Protein AF-A0A661A1I4-F1 (afdb_monomer)

Foldseek 3Di:
DDDDDDDDDDDDDDDDPPPPPPPVPPPVPPDAFKDWDQPPFPPGFPAFLPADQQFDKGKTFTPDFDDPQQWVDWDKAFQFLDFFDWDCDPVDRGMIIRTRTGHDLVFQKMWTWIAFLRHPAIDIGIYGSHDDDLFWFKAKAFEAAPDDPDAQFRKKKFWFAAPPCCVVDDDSVPADDDLNTGTHWMDTFDDDPVDGHTIDMTTRDDFFGWTWMKIWDQPVSGRDTDLQRTWMWTFADPVRARATGGTFGCDDDPPDDDGDHHHHHRYIYTYGHPPDDRHPSPDYDPPDPPPPPDD

pLDDT: mean 80.72, std 18.33, range [28.66, 97.31]

Mean predicted aligned error: 10.76 Å

Secondary structure (DSSP, 8-state):
------------------------------PPP--EEEEEEESPTTBSS---TT-EEEEEEESSPPPTTS--EEEEESPPSB-PEEE--TT-TTEEEEEEEB--TTSSEEEEEEE-TTSSS-EEEEEESS---TTS-EEEEEEEESSSS---TT-EEEEEPPTT-GGGS---S---EETTEEEEEEEE-EE-TTSSSEEEEEESPPTT-EEEEEEEE-SSSSS---TTTSEEEE-B-TTS-B-EEE-BBS---TTSPPPPBPB----EEEB-TT-S----TT-----PPP-----

Sequence (295 aa):
MSRRITIMLLLGLAGLVASCGIDKADIGVETPPLLLRREGTFPADSTRFTHDAQGLNIVASFNRAIEPGEVSLVQIVPQPAVAGTVFNPNSNVRQILINGVVLDPMHRVYRLLLDGPTMPEPRVLSYFSGDQSVRNPAIRGHVSISRGSTSPSGALVYALVPPGVEERYTLSGTEERFLGLLVLGCTTTLEVSTEPGGWYQVAGLQEWRSYMVAAILDTNGDGLYELDADWWGYYHNELGNAQAVTAGVALGGWLDPPLPELSTDVDIVLRPPGSLEPFDVGRFSDARPGAGSPN

Radius of gyration: 28.44 Å; Cα contacts (8 Å, |Δi|>4): 663; chains: 1; bounding box: 115×89×45 Å

Nearest PDB structures (foldseek):
  3bze-assembly3_E  TM=5.180E-01  e=3.568E-01  Homo sapiens
  5eor-assembly1_H  TM=3.097E-01  e=3.203E-01  Mus musculus
  7s0q-assembly1_A  TM=3.562E-01  e=1.169E+00  Homo sapiens
  3idg-assembly1_B  TM=2.792E-01  e=2.770E+00  Homo sapiens
  1u8h-assembly1_B  TM=2.853E-01  e=4.265E+00  Homo sapiens

Structure (mmCIF, N/CA/C/O backbone):
data_AF-A0A661A1I4-F1
#
_entry.id   AF-A0A661A1I4-F1
#
loop_
_atom_site.group_PDB
_atom_site.id
_atom_site.type_symbol
_atom_site.label_atom_id
_atom_site.label_alt_id
_atom_site.label_comp_id
_atom_site.label_asym_id
_atom_site.label_entity_id
_atom_site.label_seq_id
_atom_site.pdbx_PDB_ins_code
_atom_site.Cartn_x
_atom_site.Cartn_y
_atom_site.Cartn_z
_atom_site.occupancy
_atom_site.B_iso_or_equiv
_atom_site.auth_seq_id
_atom_site.auth_comp_id
_atom_site.auth_asym_id
_atom_site.auth_atom_id
_atom_site.pdbx_PDB_model_num
ATOM 1 N N . MET A 1 1 ? -87.661 -56.907 22.062 1.00 37.28 1 MET A N 1
ATOM 2 C CA . MET A 1 1 ? -87.166 -58.295 21.928 1.00 37.28 1 MET A CA 1
ATOM 3 C C . MET A 1 1 ? -85.752 -58.245 21.373 1.00 37.28 1 MET A C 1
ATOM 5 O O . MET A 1 1 ? -85.600 -57.673 20.309 1.00 37.28 1 MET A O 1
ATOM 9 N N . SER A 1 2 ? -84.791 -5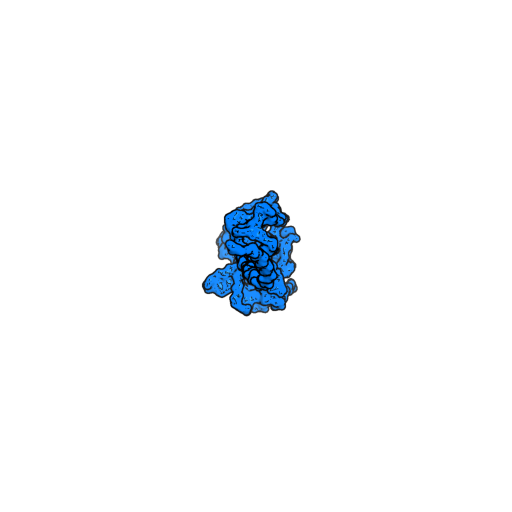8.875 22.069 1.00 34.91 2 SER A N 1
ATOM 10 C CA . SER A 1 2 ? -83.434 -59.237 21.593 1.00 34.91 2 SER A CA 1
ATOM 11 C C . SER A 1 2 ? -82.472 -58.079 21.271 1.00 34.91 2 SER A C 1
ATOM 13 O O . SER A 1 2 ? -82.887 -57.083 20.709 1.00 34.91 2 SER A O 1
ATOM 15 N N . ARG A 1 3 ? -81.159 -58.108 21.494 1.00 36.34 3 ARG A N 1
ATOM 16 C CA . ARG A 1 3 ? -80.219 -58.791 22.399 1.00 36.34 3 ARG A CA 1
ATOM 17 C C . ARG A 1 3 ? -78.934 -57.944 22.307 1.00 36.34 3 ARG A C 1
ATOM 19 O O . ARG A 1 3 ? -78.687 -57.298 21.295 1.00 36.34 3 ARG A O 1
ATOM 26 N N . ARG A 1 4 ? -78.122 -57.972 23.364 1.00 44.12 4 ARG A N 1
ATOM 27 C CA . ARG A 1 4 ? -76.737 -57.468 23.397 1.00 44.12 4 ARG A CA 1
ATOM 28 C C . ARG A 1 4 ? -75.892 -58.103 22.275 1.00 44.12 4 ARG A C 1
ATOM 30 O O . ARG A 1 4 ? -76.190 -59.234 21.906 1.00 44.12 4 ARG A O 1
ATOM 37 N N . ILE A 1 5 ? -74.788 -57.462 21.876 1.00 42.41 5 ILE A N 1
ATOM 38 C CA . ILE A 1 5 ? -73.401 -57.964 22.041 1.00 42.41 5 ILE A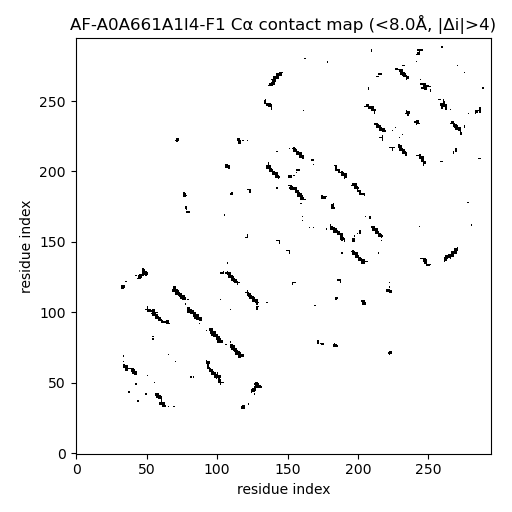 CA 1
ATOM 39 C C . ILE A 1 5 ? -72.419 -57.112 21.214 1.00 42.41 5 ILE A C 1
ATOM 41 O O . ILE A 1 5 ? -72.529 -56.981 20.001 1.00 42.41 5 ILE A O 1
ATOM 45 N N . THR A 1 6 ? -71.440 -56.567 21.931 1.00 42.84 6 THR A N 1
ATOM 46 C CA . THR A 1 6 ? -70.160 -56.018 21.478 1.00 42.84 6 THR A CA 1
ATOM 47 C C . THR A 1 6 ? -69.313 -57.087 20.784 1.00 42.84 6 THR A C 1
ATOM 49 O O . THR A 1 6 ? -69.096 -58.137 21.382 1.00 42.84 6 THR A O 1
ATOM 52 N N . ILE A 1 7 ? -68.735 -56.802 19.612 1.00 45.16 7 ILE A N 1
ATOM 53 C CA . ILE A 1 7 ? -67.485 -57.446 19.172 1.00 45.16 7 ILE A CA 1
ATOM 54 C C . ILE A 1 7 ? -66.531 -56.367 18.655 1.00 45.16 7 ILE A C 1
ATOM 56 O O . ILE A 1 7 ? -66.746 -55.745 17.620 1.00 45.16 7 ILE A O 1
ATOM 60 N N . MET A 1 8 ? -65.479 -56.166 19.446 1.00 38.84 8 MET A N 1
ATOM 61 C CA . MET A 1 8 ? -64.190 -55.604 19.061 1.00 38.84 8 MET A CA 1
ATOM 62 C C . MET A 1 8 ? -63.541 -56.523 18.017 1.00 38.84 8 MET A C 1
ATOM 64 O O . MET A 1 8 ? -63.417 -57.721 18.269 1.00 38.84 8 MET A O 1
ATOM 68 N N . LEU A 1 9 ? -63.030 -55.970 16.918 1.00 39.47 9 LEU A N 1
ATOM 69 C CA . LEU A 1 9 ? -61.888 -56.569 16.229 1.00 39.47 9 LEU A CA 1
ATOM 70 C C . LEU A 1 9 ? -60.937 -55.462 15.763 1.00 39.47 9 LEU A C 1
ATOM 72 O O . LEU A 1 9 ? -61.245 -54.684 14.864 1.00 39.47 9 LEU A O 1
ATOM 76 N N . LEU A 1 10 ? -59.791 -55.400 16.441 1.00 39.91 10 LEU A N 1
ATOM 77 C CA . LEU A 1 10 ? -58.586 -54.697 16.022 1.00 39.91 10 LEU A CA 1
ATOM 78 C C . LEU A 1 10 ? -57.958 -55.426 14.825 1.00 39.91 10 LEU A C 1
ATOM 80 O O . LEU A 1 10 ? -57.598 -56.591 14.948 1.00 39.91 10 LEU A O 1
ATOM 84 N N . LEU A 1 11 ? -57.733 -54.703 13.733 1.00 40.16 11 LEU A N 1
ATOM 85 C CA . LEU A 1 11 ? -56.652 -54.898 12.760 1.00 40.16 11 LEU A CA 1
ATOM 86 C C . LEU A 1 11 ? -56.473 -53.506 12.124 1.00 40.16 11 LEU A C 1
ATOM 88 O O . LEU A 1 11 ? -57.392 -53.000 11.498 1.00 40.16 11 LEU A O 1
ATOM 92 N N . GLY A 1 12 ? -55.417 -52.736 12.374 1.00 43.19 12 GLY A N 1
ATOM 93 C CA . GLY A 1 12 ? -54.022 -53.143 12.319 1.00 43.19 12 GLY A CA 1
ATOM 94 C C . GLY A 1 12 ? -53.490 -52.908 10.906 1.00 43.19 12 GLY A C 1
ATOM 95 O O . GLY A 1 12 ? -53.121 -53.868 10.246 1.00 43.19 12 GLY A O 1
ATOM 96 N N . LEU A 1 13 ? -53.470 -51.653 10.437 1.00 42.47 13 LEU A N 1
ATOM 97 C CA . LEU A 1 13 ? -52.675 -51.259 9.273 1.00 42.47 13 LEU A CA 1
ATOM 98 C C . LEU A 1 13 ? -51.917 -49.965 9.591 1.00 42.47 13 LEU A C 1
ATOM 100 O O . LEU A 1 13 ? -52.456 -48.862 9.548 1.00 42.47 13 LEU A O 1
ATOM 104 N N . ALA A 1 14 ? -50.650 -50.144 9.955 1.00 49.03 14 ALA A N 1
ATOM 105 C CA . ALA A 1 14 ? -49.635 -49.114 9.853 1.00 49.03 14 ALA A CA 1
ATOM 106 C C . ALA A 1 14 ? -49.412 -48.811 8.364 1.00 49.03 14 ALA A C 1
ATOM 108 O O . ALA A 1 14 ? -49.196 -49.726 7.572 1.00 49.03 14 ALA A O 1
ATOM 109 N N . GLY A 1 15 ? -49.478 -47.539 7.983 1.00 43.06 15 GLY A N 1
ATOM 110 C CA . GLY A 1 15 ? -49.299 -47.114 6.600 1.00 43.06 15 GLY A CA 1
ATOM 111 C C . GLY A 1 15 ? -48.907 -45.648 6.528 1.00 43.06 15 GLY A C 1
ATOM 112 O O . GLY A 1 15 ? -49.772 -44.792 6.413 1.00 43.06 15 GLY A O 1
ATOM 113 N N . LEU A 1 16 ? -47.597 -45.409 6.637 1.00 42.56 16 LEU A N 1
ATOM 114 C CA . LEU A 1 16 ? -46.860 -44.243 6.139 1.00 42.56 16 LEU A CA 1
ATOM 115 C C . LEU A 1 16 ? -47.522 -42.875 6.364 1.00 42.56 16 LEU A C 1
ATOM 117 O O . LEU A 1 16 ? -48.128 -42.292 5.467 1.00 42.56 16 LEU A O 1
ATOM 121 N N . VAL A 1 17 ? -47.252 -42.285 7.531 1.00 45.47 17 VAL A N 1
ATOM 122 C CA . VAL A 1 17 ? -47.108 -40.828 7.589 1.00 45.47 17 VAL A CA 1
ATOM 123 C C . VAL A 1 17 ? -45.865 -40.518 6.762 1.00 45.47 17 VAL A C 1
ATOM 125 O O . VAL A 1 17 ? -44.739 -40.651 7.239 1.00 45.47 17 VAL A O 1
ATOM 128 N N . ALA A 1 18 ? -46.068 -40.180 5.490 1.00 45.00 18 ALA A N 1
ATOM 129 C CA . ALA A 1 18 ? -45.084 -39.447 4.721 1.00 45.00 18 ALA A CA 1
ATOM 130 C C . ALA A 1 18 ? -44.891 -38.114 5.449 1.00 45.00 18 ALA A C 1
ATOM 132 O O . ALA A 1 18 ? -45.604 -37.139 5.225 1.00 45.00 18 ALA A O 1
ATOM 133 N N . SER A 1 19 ? -43.956 -38.109 6.397 1.00 36.47 19 SER A N 1
ATOM 134 C CA . SER A 1 19 ? -43.264 -36.898 6.783 1.00 36.47 19 SER A CA 1
ATOM 135 C C . SER A 1 19 ? -42.639 -36.389 5.494 1.00 36.47 19 SER A C 1
ATOM 137 O O . SER A 1 19 ? -41.580 -36.866 5.091 1.00 36.47 19 SER A O 1
ATOM 139 N N . CYS A 1 20 ? -43.315 -35.458 4.819 1.00 47.31 20 CYS A N 1
ATOM 140 C CA . CYS A 1 20 ? -42.628 -34.472 4.006 1.00 47.31 20 CYS A CA 1
ATOM 141 C C . CYS A 1 20 ? -41.681 -33.766 4.972 1.00 47.31 20 CYS A C 1
ATOM 143 O O . CYS A 1 20 ? -42.044 -32.780 5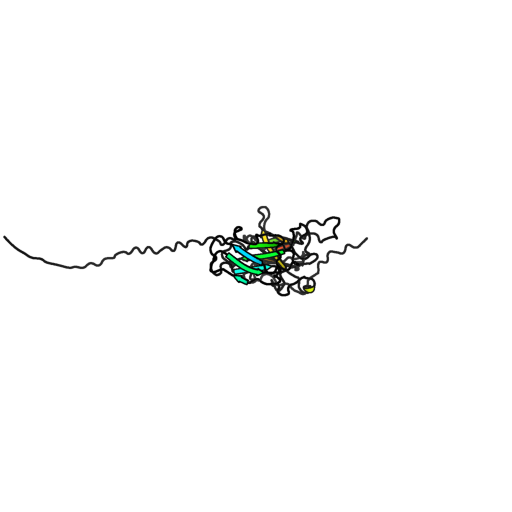.612 1.00 47.31 20 CYS A O 1
ATOM 145 N N . GLY A 1 21 ? -40.492 -34.348 5.139 1.00 41.69 21 GLY A N 1
ATOM 146 C CA . GLY A 1 21 ? -39.332 -33.609 5.562 1.00 41.69 21 GLY A CA 1
ATOM 147 C C . GLY A 1 21 ? -39.231 -32.487 4.555 1.00 41.69 21 GLY A C 1
ATOM 148 O O . GLY A 1 21 ? -38.837 -32.695 3.412 1.00 41.69 21 GLY A O 1
ATOM 149 N N . ILE A 1 22 ? -39.680 -31.305 4.961 1.00 47.06 22 ILE A N 1
ATOM 150 C CA . ILE A 1 22 ? -39.084 -30.087 4.459 1.00 47.06 22 ILE A CA 1
ATOM 151 C C . ILE A 1 22 ? -37.661 -30.205 4.985 1.00 47.06 22 ILE A C 1
ATOM 153 O O . ILE A 1 22 ? -37.360 -29.772 6.099 1.00 47.06 22 ILE A O 1
ATOM 157 N N . ASP A 1 23 ? -36.822 -30.908 4.220 1.00 45.81 23 ASP A N 1
ATOM 158 C CA . ASP A 1 23 ? -35.406 -30.624 4.192 1.00 45.81 23 ASP A CA 1
ATOM 159 C C . ASP A 1 23 ? -35.379 -29.112 4.096 1.00 45.81 23 ASP A C 1
ATOM 161 O O . ASP A 1 23 ? -35.894 -28.521 3.139 1.00 45.81 23 ASP A O 1
ATOM 165 N N . LYS A 1 24 ? -34.945 -28.477 5.186 1.00 47.59 24 LYS A N 1
ATOM 166 C CA . LYS A 1 24 ? -34.577 -27.080 5.141 1.00 47.59 24 LYS A CA 1
ATOM 167 C C . LYS A 1 24 ? -33.520 -27.054 4.056 1.00 47.59 24 LYS A C 1
ATOM 169 O O . LYS A 1 24 ? -32.377 -27.418 4.311 1.00 47.59 24 LYS A O 1
ATOM 174 N N . ALA A 1 25 ? -33.934 -26.720 2.835 1.00 47.81 25 ALA A N 1
ATOM 175 C CA . ALA A 1 25 ? -33.042 -26.123 1.881 1.00 47.81 25 ALA A CA 1
ATOM 176 C C . ALA A 1 25 ? -32.393 -25.024 2.703 1.00 47.81 25 ALA A C 1
ATOM 178 O O . ALA A 1 25 ? -33.085 -24.126 3.198 1.00 47.81 25 ALA A O 1
ATOM 179 N N . ASP A 1 26 ? -31.119 -25.226 3.008 1.00 47.75 26 ASP A N 1
ATOM 180 C CA . ASP A 1 26 ? -30.287 -24.207 3.592 1.00 47.75 26 ASP A CA 1
ATOM 181 C C . ASP A 1 26 ? -30.266 -23.143 2.501 1.00 47.75 26 ASP A C 1
ATOM 183 O O . ASP A 1 26 ? -29.514 -23.217 1.530 1.00 47.75 26 ASP A O 1
ATOM 187 N N . ILE A 1 27 ? -31.254 -22.247 2.546 1.00 48.66 27 ILE A N 1
ATOM 188 C CA . ILE A 1 27 ? -31.246 -21.026 1.768 1.00 48.66 27 ILE A CA 1
ATOM 189 C C . ILE A 1 27 ? -30.143 -20.259 2.466 1.00 48.66 27 ILE A C 1
ATOM 191 O O . ILE A 1 27 ? -30.418 -19.511 3.403 1.00 48.66 27 ILE A O 1
ATOM 195 N N . GLY A 1 28 ? -28.898 -20.582 2.100 1.00 50.97 28 GLY A N 1
ATOM 196 C CA . GLY A 1 28 ? -27.714 -19.893 2.559 1.00 50.97 28 GLY A CA 1
ATOM 197 C C . GLY A 1 28 ? -28.007 -18.433 2.314 1.00 50.97 28 GLY A C 1
ATOM 198 O O . GLY A 1 28 ? -28.123 -17.999 1.167 1.00 50.97 28 GLY A O 1
ATOM 199 N N . VAL A 1 29 ? -28.290 -17.712 3.393 1.00 59.97 29 VAL A N 1
ATOM 200 C CA . VAL A 1 29 ? -28.456 -16.275 3.315 1.00 59.97 29 VAL A CA 1
ATOM 201 C C . VAL A 1 29 ? -27.056 -15.807 2.992 1.00 59.97 29 VAL A C 1
ATOM 203 O O . VAL A 1 29 ? -26.191 -15.843 3.859 1.00 59.97 29 VAL A O 1
ATOM 206 N N . GLU A 1 30 ? -26.823 -15.507 1.718 1.00 76.88 30 GLU A N 1
ATOM 207 C CA . GLU A 1 30 ? -25.547 -15.005 1.234 1.00 76.88 30 GLU A CA 1
ATOM 208 C C . GLU A 1 30 ? -25.181 -13.808 2.113 1.00 76.88 30 GLU A C 1
ATOM 210 O O . GLU A 1 30 ? -25.882 -12.787 2.127 1.00 76.88 30 GLU A O 1
ATOM 215 N N . THR A 1 31 ? -24.153 -13.970 2.946 1.00 83.12 31 THR A N 1
ATOM 216 C CA . THR A 1 31 ? -23.695 -12.892 3.811 1.00 83.12 31 THR A CA 1
ATOM 217 C C . THR A 1 31 ? -23.214 -11.771 2.890 1.00 83.12 31 THR A C 1
ATOM 219 O O . THR A 1 31 ? -22.366 -12.019 2.031 1.00 83.12 31 THR A O 1
ATOM 222 N N . PRO A 1 32 ? -23.747 -10.539 3.005 1.00 89.75 32 PRO A N 1
ATOM 223 C CA . PRO A 1 32 ? -23.363 -9.468 2.093 1.00 89.75 32 PRO A CA 1
ATOM 224 C C . PRO A 1 32 ? -21.860 -9.171 2.222 1.00 89.75 32 PRO A C 1
ATOM 226 O O . PRO A 1 32 ? -21.287 -9.421 3.286 1.00 89.75 32 PRO A O 1
ATOM 229 N N . PRO A 1 33 ? -21.206 -8.596 1.200 1.00 92.62 33 PRO A N 1
ATOM 230 C CA . PRO A 1 33 ? -19.778 -8.295 1.268 1.00 92.62 33 PRO A CA 1
ATOM 231 C C . PRO A 1 33 ? -19.456 -7.376 2.449 1.00 92.62 33 PRO A C 1
ATOM 233 O O . PRO A 1 33 ? -20.266 -6.514 2.835 1.00 92.62 33 PRO A O 1
ATOM 236 N N . LEU A 1 34 ? -18.270 -7.564 3.026 1.00 93.81 34 LEU A N 1
ATOM 237 C CA . LEU A 1 34 ? -17.784 -6.720 4.105 1.00 93.81 34 LEU A CA 1
ATOM 238 C C . LEU A 1 34 ? -17.284 -5.400 3.506 1.00 93.81 34 LEU A C 1
ATOM 240 O O . LEU A 1 34 ? -16.325 -5.357 2.739 1.00 93.81 34 LEU A O 1
ATOM 244 N N . LEU A 1 35 ? -17.968 -4.303 3.831 1.00 95.00 35 LEU A N 1
ATOM 245 C CA . LEU A 1 35 ? -17.674 -2.980 3.284 1.00 95.00 35 LEU A CA 1
ATOM 246 C C . LEU A 1 35 ? -17.275 -2.025 4.400 1.00 95.00 35 LEU A C 1
ATOM 248 O O . LEU A 1 35 ? -18.021 -1.839 5.368 1.00 95.00 35 LEU A O 1
ATOM 252 N N . LEU A 1 36 ? -16.128 -1.371 4.221 1.00 95.19 36 LEU A N 1
ATOM 253 C CA . LEU A 1 36 ? -15.698 -0.284 5.088 1.00 95.19 36 LEU A CA 1
ATOM 254 C C . LEU A 1 36 ? -16.663 0.903 4.954 1.00 95.19 36 LEU A C 1
ATOM 256 O O . LEU A 1 36 ? -16.961 1.382 3.858 1.00 95.19 36 LEU A O 1
ATOM 260 N N . ARG A 1 37 ? -17.142 1.403 6.088 1.00 94.81 37 ARG A N 1
ATOM 261 C CA . ARG A 1 37 ? -17.995 2.584 6.183 1.00 94.81 37 ARG A CA 1
ATOM 262 C C . ARG A 1 37 ? -17.170 3.830 6.420 1.00 94.81 37 ARG A C 1
ATOM 264 O O . ARG A 1 37 ? -16.207 3.827 7.180 1.00 94.81 37 ARG A O 1
ATOM 271 N N . ARG A 1 38 ? -17.636 4.939 5.850 1.00 90.75 38 ARG A N 1
ATOM 272 C CA . ARG A 1 38 ? -17.141 6.270 6.215 1.00 90.75 38 ARG A CA 1
ATOM 273 C C . ARG A 1 38 ? -17.654 6.688 7.589 1.00 90.75 38 ARG A C 1
ATOM 275 O O . ARG A 1 38 ? -16.890 7.217 8.386 1.00 90.75 38 ARG A O 1
ATOM 282 N N . GLU A 1 39 ? -18.927 6.424 7.897 1.00 90.69 39 GLU A N 1
ATOM 283 C CA . GLU A 1 39 ? -19.455 6.727 9.228 1.00 90.69 39 GLU A CA 1
ATOM 284 C C . GLU A 1 39 ? -18.868 5.779 10.280 1.00 90.69 39 GLU A C 1
ATOM 286 O O . GLU A 1 39 ? -18.923 4.558 10.134 1.00 90.69 39 GLU A O 1
ATOM 291 N N . GLY A 1 40 ? -18.339 6.353 11.362 1.00 87.69 40 GLY A N 1
ATOM 292 C CA . GLY A 1 40 ? -17.742 5.608 12.471 1.00 87.69 40 GLY A CA 1
ATOM 293 C C . GLY A 1 40 ? -16.284 5.196 12.251 1.00 87.69 40 GLY A C 1
ATOM 294 O O . GLY A 1 40 ? -15.651 4.747 13.204 1.00 87.69 40 GLY A O 1
ATOM 295 N N . THR A 1 41 ? -15.738 5.353 11.042 1.00 93.75 41 THR A N 1
ATOM 296 C CA . THR A 1 41 ? -14.294 5.224 10.810 1.00 93.75 41 THR A CA 1
ATOM 297 C C . THR A 1 41 ? -13.602 6.503 11.274 1.00 93.75 41 THR A C 1
ATOM 299 O O . THR A 1 41 ? -14.005 7.604 10.891 1.00 93.75 41 THR A O 1
ATOM 302 N N . PHE A 1 42 ? -12.604 6.368 12.145 1.00 94.12 42 PHE A N 1
ATOM 303 C CA . PHE A 1 42 ? -11.934 7.491 12.795 1.00 94.12 42 PHE A CA 1
ATOM 304 C C . PHE A 1 42 ? -10.436 7.211 13.002 1.00 94.12 42 PHE A C 1
ATOM 306 O O . PHE A 1 42 ? -10.119 6.173 13.560 1.00 94.12 42 PHE A O 1
ATOM 313 N N . PRO A 1 43 ? -9.517 8.124 12.655 1.00 94.69 43 PRO A N 1
ATOM 314 C CA . PRO A 1 43 ? -9.763 9.303 11.837 1.00 94.69 43 PRO A CA 1
ATOM 315 C C . PRO A 1 43 ? -10.351 8.927 10.474 1.00 94.69 43 PRO A C 1
ATOM 317 O O . PRO A 1 43 ? -10.202 7.796 10.007 1.00 94.69 43 PRO A O 1
ATOM 320 N N . ALA A 1 44 ? -11.055 9.868 9.848 1.00 94.88 44 ALA A N 1
ATOM 321 C CA . ALA A 1 44 ? -11.564 9.653 8.500 1.00 94.88 44 ALA A CA 1
ATOM 322 C C . ALA A 1 44 ? -10.396 9.460 7.520 1.00 94.88 44 ALA A C 1
ATOM 324 O O . ALA A 1 44 ? -9.287 9.955 7.753 1.00 94.88 44 ALA A O 1
ATOM 325 N N . ASP A 1 45 ? -10.649 8.778 6.406 1.00 94.44 45 ASP A N 1
ATOM 326 C CA . ASP A 1 45 ? -9.685 8.750 5.310 1.00 94.44 45 ASP A CA 1
ATOM 327 C C . ASP A 1 45 ? -9.307 10.180 4.895 1.00 94.44 45 ASP A C 1
ATOM 329 O O . ASP A 1 45 ? -10.135 11.095 4.903 1.00 94.44 45 ASP A O 1
ATOM 333 N N . SER A 1 46 ? -8.040 10.372 4.554 1.00 92.44 46 SER A N 1
ATOM 334 C CA . SER A 1 46 ? -7.455 11.655 4.185 1.00 92.44 46 SER A CA 1
ATOM 335 C C . SER A 1 46 ? -7.440 12.721 5.287 1.00 92.44 46 SER A C 1
ATOM 337 O O . SER A 1 46 ? -7.317 13.915 5.000 1.00 92.44 46 SER A O 1
ATOM 339 N N . THR A 1 47 ? -7.499 12.318 6.561 1.00 92.56 47 THR A N 1
ATOM 340 C CA . THR A 1 47 ? -7.348 13.259 7.683 1.00 92.56 47 THR A CA 1
ATOM 341 C C . THR A 1 47 ? -5.942 13.871 7.700 1.00 92.56 47 THR A C 1
ATOM 343 O O . THR A 1 47 ? -4.934 13.184 7.532 1.00 92.56 47 THR A O 1
ATOM 346 N N . ARG A 1 48 ? -5.883 15.192 7.905 1.00 91.44 48 ARG A N 1
ATOM 347 C CA . ARG A 1 48 ? -4.649 15.986 8.008 1.00 91.44 48 ARG A CA 1
ATOM 348 C C . ARG A 1 48 ? -4.226 16.183 9.452 1.00 91.44 48 ARG A C 1
ATOM 350 O O . ARG A 1 48 ? -5.060 16.099 10.348 1.00 91.44 48 ARG A O 1
ATOM 357 N N . PHE A 1 49 ? -2.949 16.494 9.655 1.00 88.81 49 PHE A N 1
ATOM 358 C CA . PHE A 1 49 ? -2.363 16.709 10.983 1.00 88.81 49 PHE A CA 1
ATOM 359 C C . PHE A 1 49 ? -2.639 15.549 11.953 1.00 88.81 49 PHE A C 1
ATOM 361 O O . PHE A 1 49 ? -2.855 15.742 13.144 1.00 88.81 49 PHE A O 1
ATOM 368 N N . THR A 1 50 ? -2.650 14.329 11.418 1.00 85.50 50 THR A N 1
ATOM 369 C CA . THR A 1 50 ? -2.825 13.088 12.169 1.00 85.50 50 THR A CA 1
ATOM 370 C C . THR A 1 50 ? -1.466 12.687 12.730 1.00 85.50 50 THR A C 1
ATOM 372 O O . THR A 1 50 ? -0.760 11.859 12.165 1.00 85.50 50 THR A O 1
ATOM 375 N N . HIS A 1 51 ? -1.054 13.354 13.801 1.00 81.38 51 HIS A N 1
ATOM 376 C CA . HIS A 1 51 ? 0.104 12.977 14.600 1.00 81.38 51 HIS A CA 1
ATOM 377 C C . HIS A 1 51 ? -0.276 13.114 16.072 1.00 81.38 51 HIS A C 1
ATOM 379 O O . HIS A 1 51 ? -0.801 14.143 16.491 1.00 81.38 51 HIS A O 1
ATOM 385 N N . ASP A 1 52 ? -0.033 12.065 16.850 1.00 81.75 52 ASP A N 1
ATOM 386 C CA . ASP A 1 52 ? -0.260 12.083 18.289 1.00 81.75 52 ASP A CA 1
ATOM 387 C C . ASP A 1 52 ? 0.878 11.340 18.987 1.00 81.75 52 ASP A C 1
ATOM 389 O O . ASP A 1 52 ? 1.004 10.118 18.888 1.00 81.75 52 ASP A O 1
ATOM 393 N N . ALA A 1 53 ? 1.720 12.098 19.691 1.00 82.88 53 ALA A N 1
ATOM 394 C CA . ALA A 1 53 ? 2.831 11.549 20.460 1.00 82.88 53 ALA A CA 1
ATOM 395 C C . ALA A 1 53 ? 2.359 10.716 21.667 1.00 82.88 53 ALA A C 1
ATOM 397 O O . ALA A 1 53 ? 3.147 9.953 22.222 1.00 82.88 53 ALA A O 1
ATOM 398 N N . GLN A 1 54 ? 1.098 10.867 22.089 1.00 85.50 54 GLN A N 1
ATOM 399 C CA . GLN A 1 54 ? 0.492 10.127 23.198 1.00 85.50 54 GLN A CA 1
ATOM 400 C C . GLN A 1 54 ? -0.200 8.834 22.741 1.00 85.50 54 GLN A C 1
ATOM 402 O O . GLN A 1 54 ? -0.574 8.018 23.583 1.00 85.50 54 GLN A O 1
ATOM 407 N N . GLY A 1 55 ? -0.319 8.623 21.427 1.00 89.25 55 GLY A N 1
ATOM 408 C CA . GLY A 1 55 ? -0.971 7.463 20.833 1.00 89.25 55 GLY A CA 1
ATOM 409 C C . GLY A 1 55 ? -2.379 7.777 20.330 1.00 89.25 55 GLY A C 1
ATOM 410 O O . GLY A 1 55 ? -3.256 8.216 21.067 1.00 89.25 55 GLY A O 1
ATOM 411 N N . LEU A 1 56 ? -2.598 7.484 19.054 1.00 92.44 56 LEU A N 1
ATOM 412 C CA . LEU A 1 56 ? -3.854 7.630 18.341 1.00 92.44 56 LEU A CA 1
ATOM 413 C C . LEU A 1 56 ? -4.675 6.336 18.408 1.00 92.44 56 LEU A C 1
ATOM 415 O O . LEU A 1 56 ? -4.143 5.229 18.297 1.00 92.44 56 LEU A O 1
ATOM 419 N N . ASN A 1 57 ? -5.995 6.493 18.502 1.00 93.12 57 ASN A N 1
ATOM 420 C CA . ASN A 1 57 ? -6.948 5.424 18.225 1.00 93.12 57 ASN A CA 1
ATOM 421 C C . ASN A 1 57 ? -7.393 5.491 16.767 1.00 93.12 57 ASN A C 1
ATOM 423 O O . ASN A 1 57 ? -7.963 6.499 16.348 1.00 93.12 57 ASN A O 1
ATOM 427 N N . ILE A 1 58 ? -7.176 4.406 16.030 1.00 94.62 58 ILE A N 1
ATOM 428 C CA . ILE A 1 58 ? -7.693 4.227 14.675 1.00 94.62 58 ILE A CA 1
ATOM 429 C C . ILE A 1 58 ? -8.826 3.205 14.729 1.00 94.62 58 ILE A C 1
ATOM 431 O O . ILE A 1 58 ? -8.663 2.108 15.246 1.00 94.62 58 ILE A O 1
ATOM 435 N N . VAL A 1 59 ? -9.989 3.562 14.208 1.00 94.81 59 VAL A N 1
ATOM 436 C CA . VAL A 1 59 ? -11.198 2.748 14.167 1.00 94.81 59 VAL A CA 1
ATOM 437 C C . VAL A 1 59 ? -11.592 2.578 12.711 1.00 94.81 59 VAL A C 1
ATOM 439 O O . VAL A 1 59 ? -11.873 3.567 12.040 1.00 94.81 59 VAL A O 1
ATOM 442 N N . ALA A 1 60 ? -11.664 1.339 12.241 1.00 95.38 60 ALA A N 1
ATOM 443 C CA . ALA A 1 60 ? -12.254 0.975 10.960 1.00 95.38 60 ALA A CA 1
ATOM 444 C C . ALA A 1 60 ? -13.650 0.394 11.213 1.00 95.38 60 ALA A C 1
ATOM 446 O O . ALA A 1 60 ? -13.783 -0.617 11.901 1.00 95.38 60 ALA A O 1
ATOM 447 N N . SER A 1 61 ? -14.694 1.051 10.707 1.00 95.12 61 SER A N 1
ATOM 448 C CA . SER A 1 61 ? -16.089 0.622 10.881 1.00 95.12 61 SER A CA 1
ATOM 449 C C . SER A 1 61 ? -16.631 -0.052 9.629 1.00 95.12 61 SER A C 1
ATOM 451 O O . SER A 1 61 ? -16.381 0.421 8.528 1.00 95.12 61 SER A O 1
ATOM 453 N N . PHE A 1 62 ? -17.448 -1.091 9.789 1.00 95.12 62 PHE A N 1
ATOM 454 C CA . PHE A 1 62 ? -17.987 -1.884 8.683 1.00 95.12 62 PHE A CA 1
ATOM 455 C C . PHE A 1 62 ? -19.525 -1.868 8.627 1.00 95.12 62 PHE A C 1
ATOM 457 O O . PHE A 1 62 ? -20.222 -1.498 9.579 1.00 95.12 62 PHE A O 1
ATOM 464 N N . ASN A 1 63 ? -20.082 -2.227 7.467 1.00 94.81 63 ASN A N 1
ATOM 465 C CA . ASN A 1 63 ? -21.528 -2.289 7.205 1.00 94.81 63 ASN A CA 1
ATOM 466 C C . ASN A 1 63 ? -22.262 -3.342 8.049 1.00 94.81 63 ASN A C 1
ATOM 468 O O . ASN A 1 63 ? -23.437 -3.153 8.381 1.00 94.81 63 ASN A O 1
ATOM 472 N N . ARG A 1 64 ? -21.571 -4.408 8.448 1.00 92.75 64 ARG A N 1
ATOM 473 C CA . ARG A 1 64 ? -22.101 -5.506 9.262 1.00 92.75 64 ARG A CA 1
ATOM 474 C C . ARG A 1 64 ? -21.074 -5.987 10.288 1.00 92.75 64 ARG A C 1
ATOM 476 O O . ARG A 1 64 ? -20.009 -5.396 10.424 1.00 92.75 64 ARG A O 1
ATOM 483 N N . ALA A 1 65 ? -21.454 -7.002 11.063 1.00 91.06 65 ALA A N 1
ATOM 484 C CA . ALA A 1 65 ? -20.528 -7.681 11.961 1.00 91.06 65 ALA A CA 1
ATOM 485 C C . ALA A 1 65 ? -19.422 -8.370 11.153 1.00 91.06 65 ALA A C 1
ATOM 487 O O . ALA A 1 65 ? -19.707 -8.903 10.081 1.00 91.06 65 ALA A O 1
ATOM 488 N N . ILE A 1 66 ? -18.207 -8.314 11.688 1.00 90.50 66 ILE A N 1
ATOM 489 C CA . ILE A 1 66 ? -17.009 -8.970 11.186 1.00 90.50 66 ILE A CA 1
ATOM 490 C C . ILE A 1 66 ? -16.973 -10.359 11.817 1.00 90.50 66 ILE A C 1
ATOM 492 O O . ILE A 1 66 ? -16.915 -10.494 13.044 1.00 90.50 66 ILE A O 1
ATOM 496 N N . GLU A 1 67 ? -17.033 -11.384 10.988 1.00 88.19 67 GLU A N 1
ATOM 497 C CA . GLU A 1 67 ? -16.847 -12.767 11.396 1.00 88.19 67 GLU A CA 1
ATOM 498 C C . GLU A 1 67 ? -15.344 -13.091 11.508 1.00 88.19 67 GLU A C 1
ATOM 500 O O . GLU A 1 67 ? -14.500 -12.408 10.915 1.00 88.19 67 GLU A O 1
ATOM 505 N N . PRO A 1 68 ? -14.956 -14.103 12.306 1.00 85.88 68 PRO A N 1
ATOM 506 C CA . PRO A 1 68 ? -13.554 -14.488 12.435 1.00 85.88 68 PRO A CA 1
ATOM 507 C C . PRO A 1 68 ? -12.920 -14.807 11.074 1.00 85.88 68 PRO A C 1
ATOM 509 O O . PRO A 1 68 ? -13.421 -15.653 10.342 1.00 85.88 68 PRO A O 1
ATOM 512 N N . GLY A 1 69 ? -11.797 -14.154 10.762 1.00 85.69 69 GLY A N 1
ATOM 513 C CA . GLY A 1 69 ? -11.049 -14.370 9.518 1.00 85.69 69 GLY A CA 1
ATOM 514 C C . GLY A 1 69 ? -11.521 -13.550 8.313 1.00 85.69 69 GLY A C 1
ATOM 515 O O . GLY A 1 69 ? -10.892 -13.630 7.268 1.00 85.69 69 GLY A O 1
ATOM 516 N N . GLU A 1 70 ? -12.574 -12.733 8.433 1.00 90.19 70 GLU A N 1
ATOM 517 C CA . GLU A 1 70 ? -13.056 -11.915 7.307 1.00 90.19 70 GLU A CA 1
ATOM 518 C C . GLU A 1 70 ? -12.177 -10.711 6.966 1.00 90.19 70 GLU A C 1
ATOM 520 O O . GLU A 1 70 ? -12.267 -10.198 5.854 1.00 90.19 70 GLU A O 1
ATOM 525 N N . VAL A 1 71 ? -11.356 -10.270 7.920 1.00 91.94 71 VAL A N 1
ATOM 526 C CA . VAL A 1 71 ? -10.270 -9.310 7.711 1.00 91.94 71 VAL A CA 1
ATOM 527 C C . VAL A 1 71 ? -8.984 -10.030 8.097 1.00 91.94 71 VAL A C 1
ATOM 529 O O . VAL A 1 71 ? -8.730 -10.248 9.285 1.00 91.94 71 VAL A O 1
ATOM 532 N N . SER A 1 72 ? -8.226 -10.462 7.094 1.00 90.94 72 SER A N 1
ATOM 533 C CA . SER A 1 72 ? -6.975 -11.210 7.254 1.00 90.94 72 SER A CA 1
ATOM 534 C C . SER A 1 72 ? -5.754 -10.288 7.278 1.00 90.94 72 SER A C 1
ATOM 536 O O . SER A 1 72 ? -4.753 -10.630 7.909 1.00 90.94 72 SER A O 1
ATOM 538 N N . LEU A 1 73 ? -5.864 -9.085 6.704 1.00 92.12 73 LEU A N 1
ATOM 539 C CA . LEU A 1 73 ? -4.797 -8.091 6.661 1.00 92.12 73 LEU A CA 1
ATOM 540 C C . LEU A 1 73 ? -5.206 -6.793 7.365 1.00 92.12 73 LEU A C 1
ATOM 542 O O . LEU A 1 73 ? -6.197 -6.157 7.009 1.00 92.12 73 LEU A O 1
ATOM 546 N N . VAL A 1 74 ? -4.413 -6.381 8.358 1.00 94.00 74 VAL A N 1
ATOM 547 C CA . VAL A 1 74 ? -4.511 -5.073 9.026 1.00 94.00 74 VAL A CA 1
ATOM 548 C C . VAL A 1 74 ? -3.102 -4.532 9.219 1.00 94.00 74 VAL A C 1
ATOM 550 O O . VAL A 1 74 ? -2.378 -4.979 10.107 1.00 94.00 74 VAL A O 1
ATOM 553 N N . GLN A 1 75 ? -2.709 -3.566 8.394 1.00 93.25 75 GLN A N 1
ATOM 554 C CA . GLN A 1 75 ? -1.325 -3.100 8.326 1.00 93.25 75 GLN A CA 1
ATOM 555 C C . GLN A 1 75 ? -1.254 -1.576 8.223 1.00 93.25 75 GLN A C 1
ATOM 557 O O . GLN A 1 75 ? -2.032 -0.968 7.494 1.00 93.25 75 GLN A O 1
ATOM 562 N N . ILE A 1 76 ? -0.302 -0.947 8.918 1.00 94.44 76 ILE A N 1
ATOM 563 C CA . ILE A 1 76 ? -0.010 0.485 8.766 1.00 94.44 76 ILE A CA 1
ATOM 564 C C . ILE A 1 76 ? 1.337 0.655 8.054 1.00 94.44 76 ILE A C 1
ATOM 566 O O . ILE A 1 76 ? 2.344 0.129 8.516 1.00 94.44 76 ILE A O 1
ATOM 570 N N . VAL A 1 77 ? 1.348 1.403 6.946 1.00 94.75 77 VAL A N 1
ATOM 571 C CA . VAL A 1 77 ? 2.529 1.635 6.095 1.00 94.75 77 VAL A CA 1
ATOM 572 C C . VAL A 1 77 ? 2.825 3.137 5.944 1.00 94.75 77 VAL A C 1
ATOM 574 O O . VAL A 1 77 ? 1.928 3.883 5.547 1.00 94.75 77 VAL A O 1
ATOM 577 N N . PRO A 1 78 ? 4.068 3.609 6.162 1.00 93.38 78 PRO A N 1
ATOM 578 C CA . PRO A 1 78 ? 5.179 2.859 6.748 1.00 93.38 78 PRO A CA 1
ATOM 579 C C . PRO A 1 78 ? 4.858 2.436 8.185 1.00 93.38 78 PRO A C 1
ATOM 581 O O . PRO A 1 78 ? 3.882 2.906 8.777 1.00 93.38 78 PRO A O 1
ATOM 584 N N . GLN A 1 79 ? 5.688 1.553 8.735 1.00 92.38 79 GLN A N 1
ATOM 585 C CA . GLN A 1 79 ? 5.528 1.092 10.107 1.00 92.38 79 GLN A CA 1
ATOM 586 C C . GLN A 1 79 ? 5.530 2.294 11.078 1.00 92.38 79 GLN A C 1
ATOM 588 O O . GLN A 1 79 ? 6.429 3.137 11.005 1.00 92.38 79 GLN A O 1
ATOM 593 N N . PRO A 1 80 ? 4.534 2.415 11.976 1.00 91.56 80 PRO A N 1
ATOM 594 C CA . PRO A 1 80 ? 4.493 3.492 12.961 1.00 91.56 80 PRO A CA 1
ATOM 595 C C . PRO A 1 80 ? 5.609 3.342 14.005 1.00 91.56 80 PRO A C 1
ATOM 597 O O . PRO A 1 80 ? 6.069 2.236 14.282 1.00 91.56 80 PRO A O 1
ATOM 600 N N . ALA A 1 81 ? 5.983 4.445 14.660 1.00 89.25 81 ALA A N 1
ATOM 601 C CA . ALA A 1 81 ? 6.971 4.431 15.745 1.00 89.25 81 ALA A CA 1
ATOM 602 C C . ALA A 1 81 ? 6.540 3.537 16.919 1.00 89.25 81 ALA A C 1
ATOM 604 O O . ALA A 1 81 ? 7.373 2.917 17.576 1.00 89.25 81 ALA A O 1
ATOM 605 N N . VAL A 1 82 ? 5.230 3.460 17.172 1.00 90.00 82 VAL A N 1
ATOM 606 C CA . VAL A 1 82 ? 4.632 2.468 18.069 1.00 90.00 82 VAL A CA 1
ATOM 607 C C . VAL A 1 82 ? 3.505 1.771 17.325 1.00 90.00 82 VAL A C 1
ATOM 609 O O . VAL A 1 82 ? 2.507 2.401 16.962 1.00 90.00 82 VAL A O 1
ATOM 612 N N . ALA A 1 83 ? 3.669 0.464 17.118 1.00 83.62 83 ALA A N 1
ATOM 613 C CA . ALA A 1 83 ? 2.615 -0.400 16.610 1.00 83.62 83 ALA A CA 1
ATOM 614 C C . ALA A 1 83 ? 1.470 -0.429 17.627 1.00 83.62 83 ALA A C 1
ATOM 616 O O . ALA A 1 83 ? 1.643 -0.881 18.761 1.00 83.62 83 ALA A O 1
ATOM 617 N N . GLY A 1 84 ? 0.309 0.096 17.238 1.00 86.31 84 GLY A N 1
ATOM 618 C CA . GLY A 1 84 ? -0.875 0.013 18.082 1.00 86.31 84 GLY A CA 1
ATOM 619 C C . GLY A 1 84 ? -1.327 -1.435 18.260 1.00 86.31 84 GLY A C 1
ATOM 620 O O . GLY A 1 84 ? -0.986 -2.323 17.480 1.00 86.31 84 GLY A O 1
ATOM 621 N N . THR A 1 85 ? -2.118 -1.682 19.296 1.00 86.81 85 THR A N 1
ATOM 622 C CA . THR A 1 85 ? -2.707 -3.004 19.526 1.00 86.81 85 THR A CA 1
ATOM 623 C C . THR A 1 85 ? -4.024 -3.114 18.771 1.00 86.81 85 THR A C 1
ATOM 625 O O . THR A 1 85 ? -4.912 -2.279 18.957 1.00 86.81 85 THR A O 1
ATOM 628 N N . VAL A 1 86 ? -4.150 -4.143 17.932 1.00 84.94 86 VAL A N 1
ATOM 629 C CA . VAL A 1 86 ? -5.379 -4.436 17.189 1.00 84.94 86 VAL A CA 1
ATOM 630 C C . VAL A 1 86 ? -6.363 -5.166 18.100 1.00 84.94 86 VAL A C 1
ATOM 632 O O . VAL A 1 86 ? -6.071 -6.224 18.653 1.00 84.94 86 VAL A O 1
ATOM 635 N N . PHE A 1 87 ? -7.552 -4.600 18.233 1.00 82.56 87 PHE A N 1
ATOM 636 C CA . PHE A 1 87 ? -8.683 -5.143 18.958 1.00 82.56 87 PHE A CA 1
ATOM 637 C C . PHE A 1 87 ? -9.861 -5.284 17.999 1.00 82.56 87 PHE A C 1
ATOM 639 O O . PHE A 1 87 ? -10.273 -4.316 17.361 1.00 82.56 87 PHE A O 1
ATOM 646 N N . ASN A 1 88 ? -10.463 -6.468 17.967 1.00 70.69 88 ASN A N 1
ATOM 647 C CA . ASN A 1 88 ? -11.836 -6.627 17.507 1.00 70.69 88 ASN A CA 1
ATOM 648 C C . ASN A 1 88 ? -12.713 -6.615 18.771 1.00 70.69 88 ASN A C 1
ATOM 650 O O . ASN A 1 88 ? -12.696 -7.591 19.529 1.00 70.69 88 ASN A O 1
ATOM 654 N N . PRO A 1 89 ? -13.349 -5.485 19.133 1.00 53.25 89 PRO A N 1
ATOM 655 C CA . PRO A 1 89 ? -14.033 -5.385 20.405 1.00 53.25 89 PRO A CA 1
ATOM 656 C C . PRO A 1 89 ? -15.217 -6.352 20.425 1.00 53.25 89 PRO A C 1
ATOM 658 O O . PRO A 1 89 ? -16.180 -6.189 19.681 1.00 53.25 89 PRO A O 1
ATOM 661 N N . ASN A 1 90 ? -15.203 -7.290 21.377 1.00 53.62 90 ASN A N 1
ATOM 662 C CA . ASN A 1 90 ? -16.349 -8.157 21.692 1.00 53.62 90 ASN A CA 1
ATOM 663 C C . ASN A 1 90 ? -17.660 -7.363 21.904 1.00 53.62 90 ASN A C 1
ATOM 665 O O . ASN A 1 90 ? -18.749 -7.915 21.784 1.00 53.62 90 ASN A O 1
ATOM 669 N N . SER A 1 91 ? -17.564 -6.070 22.241 1.00 50.06 91 SER A N 1
ATOM 670 C CA . SER A 1 91 ? -18.687 -5.153 22.457 1.00 50.06 91 SER A CA 1
ATOM 671 C C . SER A 1 91 ? -19.192 -4.436 21.197 1.00 50.06 91 SER A C 1
ATOM 673 O O . SER A 1 91 ? -20.326 -3.960 21.208 1.00 50.06 91 SER A O 1
ATOM 675 N N . ASN A 1 92 ? -18.405 -4.356 20.116 1.00 62.97 92 ASN A N 1
ATOM 676 C CA . ASN A 1 92 ? -18.846 -3.814 18.829 1.00 62.97 92 ASN A CA 1
ATOM 677 C C . ASN A 1 92 ? -18.244 -4.614 17.671 1.00 62.97 92 ASN A C 1
ATOM 679 O O . ASN A 1 92 ? -17.275 -4.204 17.040 1.00 62.97 92 ASN A O 1
ATOM 683 N N . VAL A 1 93 ? -18.894 -5.734 17.360 1.00 81.50 93 VAL A N 1
ATOM 684 C CA . VAL A 1 93 ? -18.502 -6.692 16.313 1.00 81.50 93 VAL A CA 1
ATOM 685 C C . VAL A 1 93 ? -18.360 -6.094 14.907 1.00 81.50 93 VAL A C 1
ATOM 687 O O . VAL A 1 93 ? -17.985 -6.806 13.992 1.00 81.50 93 VAL A O 1
ATOM 690 N N . ARG A 1 94 ? -18.699 -4.818 14.686 1.00 91.00 94 ARG A N 1
ATOM 691 C CA . ARG A 1 94 ? -18.623 -4.143 13.377 1.00 91.00 94 ARG A CA 1
ATOM 692 C C . ARG A 1 94 ? -17.395 -3.251 13.218 1.00 91.00 94 ARG A C 1
ATOM 694 O O . ARG A 1 94 ? -17.375 -2.423 12.308 1.00 91.00 94 ARG A O 1
ATOM 701 N N . GLN A 1 95 ? -16.438 -3.315 14.139 1.00 92.62 95 GLN A N 1
ATOM 702 C CA . GLN A 1 95 ? -15.301 -2.401 14.164 1.00 92.62 95 GLN A CA 1
ATOM 703 C C . GLN A 1 95 ? -13.988 -3.139 14.388 1.00 92.62 95 GLN A C 1
ATOM 705 O O . GLN A 1 95 ? -13.938 -4.123 15.114 1.00 92.62 95 GLN A O 1
ATOM 710 N N . ILE A 1 96 ? -12.915 -2.601 13.820 1.00 93.00 96 ILE A N 1
ATOM 711 C CA . ILE A 1 96 ? -11.543 -2.902 14.228 1.00 93.00 96 ILE A CA 1
ATOM 712 C C . ILE A 1 96 ? -10.990 -1.641 14.877 1.00 93.00 96 ILE A C 1
ATOM 714 O O . ILE A 1 96 ? -11.031 -0.569 14.276 1.00 93.00 96 ILE A O 1
ATOM 718 N N . LEU A 1 97 ? -10.499 -1.763 16.108 1.00 93.19 97 LEU A N 1
ATOM 719 C CA . LEU A 1 97 ? -9.826 -0.699 16.843 1.00 93.19 97 LEU A CA 1
ATOM 720 C C . LEU A 1 97 ? -8.330 -1.001 16.898 1.00 93.19 97 LEU A C 1
ATOM 722 O O . LEU A 1 97 ? -7.927 -2.020 17.441 1.00 93.19 97 LEU A O 1
ATOM 726 N N . ILE A 1 98 ? -7.506 -0.085 16.416 1.00 94.44 98 ILE A N 1
ATOM 727 C CA . ILE A 1 98 ? -6.058 -0.085 16.596 1.00 94.44 98 ILE A CA 1
ATOM 728 C C . ILE A 1 98 ? -5.745 1.010 17.615 1.00 94.44 98 ILE A C 1
ATOM 730 O O . ILE A 1 98 ? -5.861 2.199 17.320 1.00 94.44 98 ILE A O 1
ATOM 734 N N . ASN A 1 99 ? -5.423 0.609 18.841 1.00 93.56 99 ASN A N 1
ATOM 735 C CA . ASN A 1 99 ? -5.247 1.524 19.969 1.00 93.56 99 ASN A CA 1
ATOM 736 C C . ASN A 1 99 ? -3.765 1.817 20.222 1.00 93.56 99 ASN A C 1
ATOM 738 O O . ASN A 1 99 ? -2.943 0.900 20.209 1.00 93.56 99 ASN A O 1
ATOM 742 N N . GLY A 1 100 ? -3.444 3.080 20.504 1.00 92.94 100 GLY A N 1
ATOM 743 C CA . GLY A 1 100 ? -2.113 3.506 20.934 1.00 92.94 100 GLY A CA 1
ATOM 744 C C . GLY A 1 100 ? -1.093 3.589 19.800 1.00 92.94 100 GLY A C 1
ATOM 745 O O . GLY A 1 100 ? 0.095 3.393 20.036 1.00 92.94 1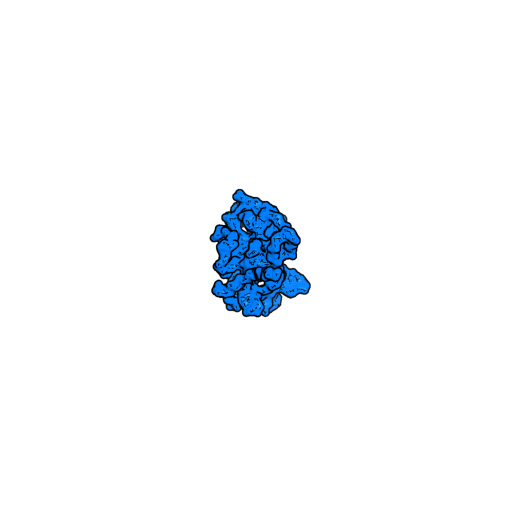00 GLY A O 1
ATOM 746 N N . VAL A 1 101 ? -1.540 3.855 18.570 1.00 93.19 101 VAL A N 1
ATOM 747 C CA . VAL A 1 101 ? -0.647 4.014 17.415 1.00 93.19 101 VAL A CA 1
A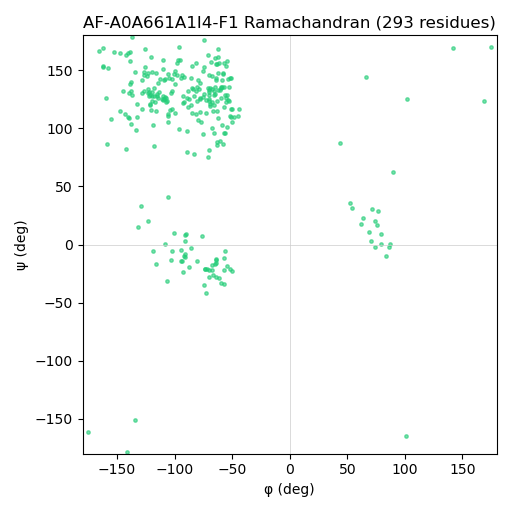TOM 748 C C . VAL A 1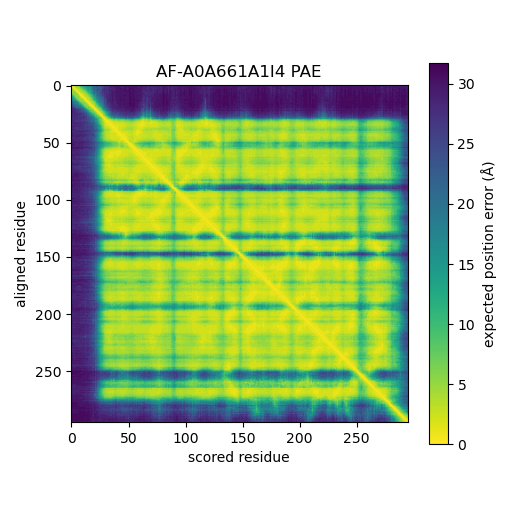 101 ? 0.096 5.344 17.523 1.00 93.19 101 VAL A C 1
ATOM 750 O O . VAL A 1 101 ? -0.541 6.392 17.564 1.00 93.19 101 VAL A O 1
ATOM 753 N N . VAL A 1 102 ? 1.429 5.339 17.498 1.00 92.44 102 VAL A N 1
ATOM 754 C CA . VAL A 1 102 ? 2.216 6.585 17.436 1.00 92.44 102 VAL A CA 1
ATOM 755 C C . VAL A 1 102 ? 2.792 6.744 16.038 1.00 92.44 102 VAL A C 1
ATOM 757 O O . VAL A 1 102 ? 3.677 5.995 15.626 1.00 92.44 102 VAL A O 1
ATOM 760 N N . LEU A 1 103 ? 2.278 7.732 15.309 1.00 90.31 103 LEU A N 1
ATOM 761 C CA . LEU A 1 103 ? 2.741 8.083 13.969 1.00 90.31 103 LEU A CA 1
ATOM 762 C C . LEU A 1 103 ? 3.932 9.046 14.081 1.00 90.31 103 LEU A C 1
ATOM 764 O O . LEU A 1 103 ? 3.796 10.132 14.643 1.00 90.31 103 LEU A O 1
ATOM 768 N N . ASP A 1 104 ? 5.093 8.657 13.551 1.00 86.25 104 ASP A N 1
ATOM 769 C CA . ASP A 1 104 ? 6.280 9.517 13.483 1.00 86.25 104 ASP A CA 1
ATOM 770 C C . ASP A 1 104 ? 6.030 10.684 12.504 1.00 86.25 104 ASP A C 1
ATOM 772 O O . ASP A 1 104 ? 5.738 10.432 11.325 1.00 86.25 104 ASP A O 1
ATOM 776 N N . PRO A 1 105 ? 6.150 11.951 12.947 1.00 83.62 105 PRO A N 1
ATOM 777 C CA . PRO A 1 105 ? 5.953 13.121 12.095 1.00 83.62 105 PRO A CA 1
ATOM 778 C C . PRO A 1 105 ? 6.976 13.251 10.954 1.00 83.62 105 PRO A C 1
ATOM 780 O O . PRO A 1 105 ? 6.753 14.050 10.045 1.00 83.62 105 PRO A O 1
ATOM 783 N N . MET A 1 106 ? 8.082 12.498 10.969 1.00 84.81 106 MET A N 1
ATOM 784 C CA . MET A 1 106 ? 9.059 12.468 9.874 1.00 84.81 106 MET A CA 1
ATOM 785 C C . MET A 1 106 ? 8.493 11.849 8.594 1.00 84.81 106 MET A C 1
ATOM 787 O O . MET A 1 106 ? 8.917 12.207 7.493 1.00 84.81 106 MET A O 1
ATOM 791 N N . HIS A 1 107 ? 7.500 10.966 8.709 1.00 88.56 107 HIS A N 1
ATOM 792 C CA . HIS A 1 107 ? 6.762 10.470 7.555 1.00 88.56 107 HIS A CA 1
ATOM 793 C C . HIS A 1 107 ? 5.578 11.391 7.257 1.00 88.56 107 HIS A C 1
ATOM 795 O O . HIS A 1 107 ? 4.807 11.759 8.143 1.00 88.56 107 HIS A O 1
ATOM 801 N N . ARG A 1 108 ? 5.414 11.768 5.984 1.00 88.75 108 ARG A N 1
ATOM 802 C CA . ARG A 1 108 ? 4.332 12.669 5.552 1.00 88.75 108 ARG A CA 1
ATOM 803 C C . ARG A 1 108 ? 2.968 11.980 5.532 1.00 88.75 108 ARG A C 1
ATOM 805 O O . ARG A 1 108 ? 1.954 12.630 5.786 1.00 88.75 108 ARG A O 1
ATOM 812 N N . VAL A 1 109 ? 2.945 10.692 5.187 1.00 92.44 109 VAL A N 1
ATOM 813 C CA . VAL A 1 109 ? 1.721 9.915 4.969 1.00 92.44 109 VAL A CA 1
ATOM 814 C C . VAL A 1 109 ? 1.876 8.524 5.563 1.00 92.44 109 VAL A C 1
ATOM 816 O O . VAL A 1 109 ? 2.847 7.836 5.263 1.00 92.44 109 VAL A O 1
ATOM 819 N N . TYR A 1 110 ? 0.881 8.117 6.341 1.00 93.94 110 TYR A N 1
ATOM 820 C CA . TYR A 1 110 ? 0.656 6.748 6.788 1.00 93.94 110 TYR A CA 1
ATOM 821 C C . TYR A 1 110 ? -0.572 6.182 6.106 1.00 93.94 110 TYR A C 1
ATOM 823 O O . TYR A 1 110 ? -1.496 6.920 5.765 1.00 93.94 110 TYR A O 1
ATOM 831 N N . ARG A 1 111 ? -0.594 4.871 5.918 1.00 95.44 111 ARG A N 1
ATOM 832 C CA . ARG A 1 111 ? -1.672 4.175 5.238 1.00 95.44 111 ARG A CA 1
ATOM 833 C C . ARG A 1 111 ? -2.112 2.973 6.025 1.00 95.44 111 ARG A C 1
ATOM 835 O O . ARG A 1 111 ? -1.299 2.090 6.250 1.00 95.44 111 ARG A O 1
ATOM 842 N N . LEU A 1 112 ? -3.380 2.941 6.413 1.00 96.38 112 LEU A N 1
ATOM 843 C CA . LEU A 1 112 ? -3.996 1.727 6.919 1.00 96.38 112 LEU A CA 1
ATOM 844 C C . LEU A 1 112 ? -4.487 0.905 5.732 1.00 96.38 112 LEU A C 1
ATOM 846 O O . LEU A 1 112 ? -5.410 1.324 5.035 1.00 96.38 112 LEU A O 1
ATOM 850 N N . LEU A 1 113 ? -3.864 -0.247 5.531 1.00 95.81 113 LEU A N 1
ATOM 851 C CA . LEU A 1 113 ? -4.286 -1.283 4.610 1.00 95.81 113 LEU A CA 1
ATOM 852 C C . LEU A 1 113 ? -5.160 -2.296 5.357 1.00 95.81 113 LEU A C 1
ATOM 854 O O . LEU A 1 113 ? -4.779 -2.796 6.418 1.00 95.81 113 LEU A O 1
ATOM 858 N N . LEU A 1 114 ? -6.337 -2.562 4.800 1.00 95.75 114 LEU A N 1
ATOM 859 C CA . LEU A 1 114 ? -7.295 -3.554 5.268 1.00 95.75 114 LEU A CA 1
ATOM 860 C C . LEU A 1 114 ? -7.673 -4.453 4.103 1.00 95.75 114 LEU A C 1
ATOM 862 O O . LEU A 1 114 ? -8.067 -3.936 3.056 1.00 95.75 114 LEU A O 1
ATOM 866 N N . ASP A 1 115 ? -7.616 -5.760 4.306 1.00 95.44 115 ASP A N 1
ATOM 867 C CA . ASP A 1 115 ? -8.120 -6.710 3.322 1.00 95.44 115 ASP A CA 1
ATOM 868 C C . ASP A 1 115 ? -8.583 -8.022 3.954 1.00 95.44 115 ASP A C 1
ATOM 870 O O . ASP A 1 115 ? -8.302 -8.300 5.127 1.00 95.44 115 ASP A O 1
ATOM 874 N N . GLY A 1 116 ? -9.322 -8.813 3.183 1.00 93.69 116 GLY A N 1
ATOM 875 C CA . GLY A 1 116 ? -9.766 -10.132 3.591 1.00 93.69 116 GLY A CA 1
ATOM 876 C C . GLY A 1 116 ? -10.700 -10.811 2.593 1.00 93.69 116 GLY A C 1
ATOM 877 O O . GLY A 1 116 ? -11.243 -10.163 1.700 1.00 93.69 116 GLY A O 1
ATOM 878 N N . PRO A 1 117 ? -10.984 -12.107 2.796 1.00 91.50 117 PRO A N 1
ATOM 879 C CA . PRO A 1 117 ? -11.640 -12.958 1.800 1.00 91.50 117 PRO A CA 1
ATOM 880 C C . PRO A 1 117 ? -13.081 -12.565 1.456 1.00 91.50 117 PRO A C 1
ATOM 882 O O . PRO A 1 117 ? -13.660 -13.022 0.474 1.00 91.50 117 PRO A O 1
ATOM 885 N N . THR A 1 118 ? -13.709 -11.748 2.301 1.00 91.31 118 THR A N 1
ATOM 886 C CA . THR A 1 118 ? -15.094 -11.283 2.111 1.00 91.31 118 THR A CA 1
ATOM 887 C C . THR A 1 118 ? -15.175 -9.809 1.721 1.00 91.31 118 THR A C 1
ATOM 889 O O . THR A 1 118 ? -16.276 -9.266 1.547 1.00 91.31 118 THR A O 1
ATOM 892 N N . MET A 1 119 ? -14.019 -9.151 1.596 1.00 93.00 119 MET A N 1
ATOM 893 C CA . MET A 1 119 ? -13.903 -7.800 1.077 1.00 93.00 119 MET A CA 1
ATOM 894 C C . MET A 1 119 ? -13.826 -7.877 -0.454 1.00 93.00 119 MET A C 1
ATOM 896 O O . MET A 1 119 ? -13.117 -8.714 -0.996 1.00 93.00 119 MET A O 1
ATOM 900 N N . PRO A 1 120 ? -14.566 -7.030 -1.189 1.00 91.00 120 PRO A N 1
ATOM 901 C CA . PRO A 1 120 ? -14.547 -7.073 -2.652 1.00 91.00 120 PRO A CA 1
ATOM 902 C C . PRO A 1 120 ? -13.236 -6.546 -3.254 1.00 91.00 120 PRO A C 1
ATOM 904 O O . PRO A 1 120 ? -12.957 -6.806 -4.418 1.00 91.00 120 PRO A O 1
ATOM 907 N N . GLU A 1 121 ? -12.497 -5.740 -2.491 1.00 91.69 121 GLU A N 1
ATOM 908 C CA . GLU A 1 121 ? -11.195 -5.176 -2.843 1.00 91.69 121 GLU A CA 1
ATOM 909 C C . GLU A 1 121 ? -10.497 -4.682 -1.561 1.00 91.69 121 GLU A C 1
ATOM 911 O O . GLU A 1 121 ? -11.197 -4.245 -0.624 1.00 91.69 121 GLU A O 1
ATOM 916 N N . PRO A 1 122 ? -9.152 -4.654 -1.533 1.00 95.06 122 PRO A N 1
ATOM 917 C CA . PRO A 1 122 ? -8.399 -4.051 -0.443 1.00 95.06 122 PRO A CA 1
ATOM 918 C C . PRO A 1 122 ? -8.760 -2.580 -0.247 1.00 95.06 122 PRO A C 1
ATOM 920 O O . PRO A 1 122 ? -9.051 -1.822 -1.180 1.00 95.06 122 PRO A O 1
ATOM 923 N N . ARG A 1 123 ? -8.701 -2.132 1.006 1.00 95.75 123 ARG A N 1
ATOM 924 C CA . ARG A 1 123 ? -8.953 -0.743 1.399 1.00 95.75 123 ARG A CA 1
ATOM 925 C C . ARG A 1 123 ? -7.687 -0.112 1.938 1.00 95.75 123 ARG A C 1
ATOM 927 O O . ARG A 1 123 ? -7.104 -0.603 2.896 1.00 95.75 123 ARG A O 1
ATOM 934 N N . VAL A 1 124 ? -7.318 1.028 1.362 1.00 96.06 124 VAL A N 1
ATOM 935 C CA . VAL A 1 124 ? -6.195 1.851 1.816 1.00 96.06 124 VAL A CA 1
ATOM 936 C C . VAL A 1 124 ? -6.731 3.199 2.284 1.00 96.06 124 VAL A C 1
ATOM 938 O O . VAL A 1 124 ? -7.254 3.969 1.482 1.00 96.06 124 VAL A O 1
ATOM 941 N N . LEU A 1 125 ? -6.597 3.489 3.578 1.00 95.88 125 LEU A N 1
ATOM 942 C CA . LEU A 1 125 ? -6.926 4.792 4.164 1.00 95.88 125 LEU A CA 1
ATOM 943 C C . LEU A 1 125 ? -5.646 5.573 4.413 1.00 95.88 125 LEU A C 1
ATOM 945 O O . LEU A 1 125 ? -4.714 5.035 4.996 1.00 95.88 125 LEU A O 1
ATOM 949 N N . SER A 1 126 ? -5.603 6.837 4.012 1.00 94.50 126 SER A N 1
ATOM 950 C CA . SER A 1 126 ? -4.425 7.696 4.137 1.00 94.50 126 SER A CA 1
ATOM 951 C C . SER A 1 126 ? -4.560 8.682 5.300 1.00 94.50 126 SER A C 1
ATOM 953 O O . SER A 1 126 ? -5.538 9.421 5.395 1.00 94.50 126 SER A O 1
ATOM 955 N N . TYR A 1 127 ? -3.538 8.760 6.147 1.00 93.62 127 TYR A N 1
ATOM 956 C CA . TYR A 1 127 ? -3.423 9.701 7.259 1.00 93.62 127 TYR A CA 1
ATOM 957 C C . TYR A 1 127 ? -2.191 10.576 7.068 1.00 93.62 127 TYR A C 1
ATOM 959 O O . TYR A 1 127 ? -1.089 10.077 6.849 1.00 93.62 127 TYR A O 1
ATOM 967 N N . PHE A 1 128 ? -2.365 11.891 7.146 1.00 91.25 128 PHE A N 1
ATOM 968 C CA . PHE A 1 128 ? -1.315 12.852 6.820 1.00 91.25 128 PHE A CA 1
ATOM 969 C C . PHE A 1 128 ? -0.798 13.506 8.096 1.00 91.25 128 PHE A C 1
ATOM 971 O O . PHE A 1 128 ? -1.583 14.076 8.852 1.00 91.25 128 PHE A O 1
ATOM 978 N N . SER A 1 129 ? 0.516 13.480 8.328 1.00 85.50 129 SER A N 1
ATOM 979 C CA . SER A 1 129 ? 1.127 14.119 9.505 1.00 85.50 129 SER A CA 1
ATOM 980 C C . SER A 1 129 ? 1.086 15.652 9.434 1.00 85.50 129 SER A C 1
ATOM 982 O O . SER A 1 129 ? 1.098 16.319 10.469 1.00 85.50 129 SER A O 1
ATOM 984 N N . GLY A 1 130 ? 0.954 16.211 8.226 1.00 82.50 130 GLY A N 1
ATOM 985 C CA . GLY A 1 130 ? 0.826 17.643 7.954 1.00 82.50 130 GLY A CA 1
ATOM 986 C C . GLY A 1 130 ? -0.280 17.968 6.947 1.00 82.50 130 GLY A C 1
ATOM 987 O O . GLY A 1 130 ? -1.277 17.250 6.840 1.00 82.50 130 GLY A O 1
ATOM 988 N N . ASP A 1 131 ? -0.101 19.068 6.210 1.00 77.12 131 ASP A N 1
ATOM 989 C CA . ASP A 1 131 ? -1.031 19.471 5.153 1.00 77.12 131 ASP A CA 1
ATOM 990 C C . ASP A 1 131 ? -0.871 18.603 3.890 1.00 77.12 131 ASP A C 1
ATOM 992 O O . ASP A 1 131 ? 0.226 18.139 3.564 1.00 77.12 131 ASP A O 1
ATOM 996 N N . GLN A 1 132 ? -1.962 18.404 3.151 1.00 67.94 132 GLN A N 1
ATOM 997 C CA . GLN A 1 132 ? -1.908 17.762 1.841 1.00 67.94 132 GLN A CA 1
ATOM 998 C C . GLN A 1 132 ? -1.385 18.775 0.827 1.00 67.94 132 GLN A C 1
ATOM 1000 O O . GLN A 1 132 ? -2.089 19.701 0.432 1.00 67.94 132 GLN A O 1
ATOM 1005 N N . SER A 1 133 ? -0.133 18.614 0.409 1.00 60.91 133 SER A N 1
ATOM 1006 C CA . SER A 1 133 ? 0.481 19.493 -0.579 1.00 60.91 133 SER A CA 1
ATOM 1007 C C . SER A 1 133 ? 0.575 18.809 -1.939 1.00 60.91 133 SER A C 1
ATOM 1009 O O . SER A 1 133 ? 0.938 17.637 -2.030 1.00 60.91 133 SER A O 1
ATOM 1011 N N . VAL A 1 134 ? 0.372 19.580 -3.014 1.00 58.53 134 VAL A N 1
ATOM 1012 C CA . VAL A 1 134 ? 0.775 19.208 -4.389 1.00 58.53 134 VAL A CA 1
ATOM 1013 C C . VAL A 1 134 ? 2.279 18.910 -4.510 1.00 58.53 134 VAL A C 1
ATOM 1015 O O . VAL A 1 134 ? 2.724 18.361 -5.512 1.00 58.53 134 VAL A O 1
ATOM 1018 N N . ARG A 1 135 ? 3.057 19.251 -3.474 1.00 68.69 135 ARG A N 1
ATOM 1019 C CA . ARG A 1 135 ? 4.487 18.962 -3.333 1.00 68.69 135 ARG A CA 1
ATOM 1020 C C . ARG A 1 135 ? 4.787 17.642 -2.626 1.00 68.69 135 ARG A C 1
ATOM 1022 O O . ARG A 1 135 ? 5.936 17.401 -2.282 1.00 68.69 135 ARG A O 1
ATOM 1029 N N . ASN A 1 136 ? 3.789 16.806 -2.351 1.00 84.06 136 ASN A N 1
ATOM 1030 C CA . ASN A 1 136 ? 4.051 15.495 -1.768 1.00 84.06 136 ASN A CA 1
ATOM 1031 C C . ASN A 1 136 ? 4.754 14.615 -2.811 1.00 84.06 136 ASN A C 1
ATOM 1033 O O . ASN A 1 136 ? 4.147 14.352 -3.853 1.00 84.06 136 ASN A O 1
ATOM 1037 N N . PRO A 1 137 ? 5.987 14.143 -2.550 1.00 89.62 137 PRO A N 1
ATOM 1038 C CA . PRO A 1 137 ? 6.691 13.294 -3.495 1.00 89.62 137 PRO A CA 1
ATOM 1039 C C . PRO A 1 137 ? 5.890 12.034 -3.757 1.00 89.62 137 PRO A C 1
ATOM 1041 O O . PRO A 1 137 ? 5.358 11.410 -2.830 1.00 89.62 137 PRO A O 1
ATOM 1044 N N . ALA A 1 138 ? 5.787 11.677 -5.022 1.00 92.94 138 ALA A N 1
ATOM 1045 C CA . ALA A 1 138 ? 5.011 10.549 -5.465 1.00 92.94 138 ALA A CA 1
ATOM 1046 C C . ALA A 1 138 ? 5.703 9.826 -6.614 1.00 92.94 138 ALA A C 1
ATOM 1048 O O . ALA A 1 138 ? 6.595 10.359 -7.278 1.00 92.94 138 ALA A O 1
ATOM 1049 N N . ILE A 1 139 ? 5.248 8.601 -6.833 1.00 94.25 139 ILE A N 1
ATOM 1050 C CA . ILE A 1 139 ? 5.478 7.844 -8.055 1.00 94.25 139 ILE A CA 1
ATOM 1051 C C . ILE A 1 139 ? 4.106 7.476 -8.613 1.00 94.25 139 ILE A C 1
ATOM 1053 O O . ILE A 1 139 ? 3.224 7.052 -7.858 1.00 94.25 139 ILE A O 1
ATOM 1057 N N . ARG A 1 140 ? 3.919 7.673 -9.916 1.00 94.62 140 ARG A N 1
ATOM 1058 C CA . ARG A 1 140 ? 2.701 7.337 -10.651 1.00 94.62 140 ARG A CA 1
ATOM 1059 C C . ARG A 1 140 ? 3.050 6.396 -11.797 1.00 94.62 140 ARG A C 1
ATOM 1061 O O . ARG A 1 140 ? 4.131 6.497 -12.370 1.00 94.62 140 ARG A O 1
ATOM 1068 N N . GLY A 1 141 ? 2.117 5.517 -12.122 1.00 93.75 141 GLY A N 1
ATOM 1069 C CA . GLY A 1 141 ? 2.239 4.656 -13.282 1.00 93.75 141 GLY A CA 1
ATOM 1070 C C . GLY A 1 141 ? 0.992 3.824 -13.511 1.00 93.75 141 GLY A C 1
ATOM 1071 O O . GLY A 1 141 ? -0.089 4.120 -12.979 1.00 93.75 141 GLY A O 1
ATOM 1072 N N . HIS A 1 142 ? 1.180 2.769 -14.292 1.00 93.94 142 HIS A N 1
ATOM 1073 C CA . HIS A 1 142 ? 0.133 1.864 -14.729 1.00 93.94 142 HIS A CA 1
ATOM 1074 C C . HIS A 1 142 ? 0.449 0.418 -14.346 1.00 93.94 142 HIS A C 1
ATOM 1076 O O . HIS A 1 142 ? 1.599 -0.008 -14.342 1.00 93.94 142 HIS A O 1
ATOM 1082 N N . VAL A 1 143 ? -0.581 -0.354 -14.018 1.00 93.88 143 VAL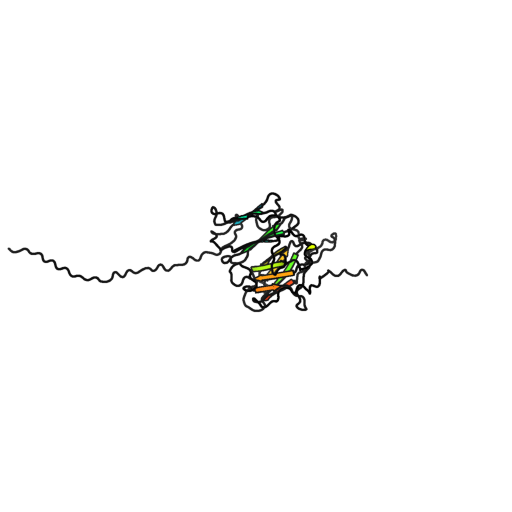 A N 1
ATOM 1083 C CA . VAL A 1 143 ? -0.502 -1.798 -13.806 1.00 93.88 143 VAL A CA 1
ATOM 1084 C C . VAL A 1 143 ? -1.330 -2.492 -14.877 1.00 93.88 143 VAL A C 1
ATOM 1086 O O . VAL A 1 143 ? -2.520 -2.219 -15.056 1.00 93.88 143 VAL A O 1
ATOM 1089 N N . SER A 1 144 ? -0.707 -3.447 -15.555 1.00 92.69 144 SER A N 1
ATOM 1090 C CA . SER A 1 144 ? -1.335 -4.309 -16.553 1.00 92.69 144 SER A CA 1
ATOM 1091 C C . SER A 1 144 ? -1.104 -5.781 -16.224 1.00 92.69 144 SER A C 1
ATOM 1093 O O . SER A 1 144 ? -0.290 -6.123 -15.370 1.00 92.69 144 SER A O 1
ATOM 1095 N N . ILE A 1 145 ? -1.820 -6.675 -16.904 1.00 89.38 145 ILE A N 1
ATOM 1096 C CA . ILE A 1 145 ? -1.708 -8.123 -16.714 1.00 89.38 145 ILE A CA 1
ATOM 1097 C C . ILE A 1 145 ? -1.180 -8.753 -18.003 1.00 89.38 145 ILE A C 1
ATOM 1099 O O . ILE A 1 145 ? -1.707 -8.510 -19.086 1.00 89.38 145 ILE A O 1
ATOM 1103 N N . SER A 1 146 ? -0.134 -9.578 -17.895 1.00 81.12 146 SER A N 1
ATOM 1104 C CA . SER A 1 146 ? 0.579 -10.134 -19.059 1.00 81.12 146 SER A CA 1
ATOM 1105 C C . SER A 1 146 ? -0.281 -11.007 -19.987 1.00 81.12 146 SER A C 1
ATOM 1107 O O . SER A 1 146 ? 0.020 -11.071 -21.181 1.00 81.12 146 SER A O 1
ATOM 1109 N N . ARG A 1 147 ? -1.329 -11.678 -19.475 1.00 69.81 147 ARG A N 1
ATOM 1110 C CA . ARG A 1 147 ? -2.333 -12.457 -20.234 1.00 69.81 147 ARG A CA 1
ATOM 1111 C C . ARG A 1 147 ? -3.612 -12.644 -19.401 1.00 69.81 147 ARG A C 1
ATOM 1113 O O . ARG A 1 147 ? -3.515 -13.219 -18.326 1.00 69.81 147 ARG A O 1
ATOM 1120 N N . GLY A 1 148 ? -4.796 -12.282 -19.906 1.00 56.56 148 GLY A N 1
ATOM 1121 C CA . GLY A 1 148 ? -6.076 -12.675 -19.285 1.00 56.56 148 GLY A CA 1
ATOM 1122 C C . GLY A 1 148 ? -7.175 -11.610 -19.307 1.00 56.56 148 GLY A C 1
ATOM 1123 O O . GLY A 1 148 ? -6.923 -10.463 -19.656 1.00 56.56 148 GLY A O 1
ATOM 1124 N N . SER A 1 149 ? -8.400 -12.022 -18.959 1.00 53.91 149 SER A N 1
ATOM 1125 C CA . SER A 1 149 ? -9.600 -11.175 -18.818 1.00 53.91 149 SER A CA 1
ATOM 1126 C C . SER A 1 149 ? -9.784 -10.610 -17.403 1.00 53.91 149 SER A C 1
ATOM 1128 O O . SER A 1 149 ? -10.861 -10.111 -17.084 1.00 53.91 149 SER A O 1
ATOM 1130 N N . THR A 1 150 ? -8.793 -10.778 -16.528 1.00 65.94 150 THR A N 1
ATOM 1131 C CA . THR A 1 150 ? -8.818 -10.248 -15.166 1.00 65.94 150 THR A CA 1
ATOM 1132 C C . THR A 1 150 ? -8.441 -8.769 -15.193 1.00 65.94 150 THR A C 1
ATOM 1134 O O . THR A 1 150 ? -7.527 -8.359 -15.909 1.00 65.94 150 THR A O 1
ATOM 1137 N N . SER A 1 151 ? -9.192 -7.953 -14.455 1.00 82.00 151 SER A N 1
ATOM 1138 C CA . SER A 1 151 ? -8.860 -6.542 -14.259 1.00 82.00 151 SER A CA 1
ATOM 1139 C C . SER A 1 151 ? -7.748 -6.442 -13.208 1.00 82.00 151 SER A C 1
ATOM 1141 O O . SER A 1 151 ? -7.815 -7.157 -12.209 1.00 82.00 151 SER A O 1
ATOM 1143 N N . PRO A 1 152 ? -6.735 -5.574 -13.385 1.00 85.31 152 PRO A N 1
ATOM 1144 C CA . PRO A 1 152 ? -5.765 -5.264 -12.336 1.00 85.31 152 PRO A CA 1
ATOM 1145 C C . PRO A 1 152 ? -6.338 -4.330 -11.259 1.00 85.31 152 PRO A C 1
ATOM 1147 O O . PRO A 1 152 ? -5.569 -3.835 -10.436 1.00 85.31 152 PRO A O 1
ATOM 1150 N N . SER A 1 153 ? -7.643 -4.023 -11.281 1.00 87.69 153 SER A N 1
ATOM 1151 C CA . SER A 1 153 ? -8.313 -3.245 -10.235 1.00 87.69 153 SER A CA 1
ATOM 1152 C C . SER A 1 153 ? -8.134 -3.906 -8.872 1.00 87.69 153 SER A C 1
ATOM 1154 O O . SER A 1 153 ? -8.282 -5.117 -8.743 1.00 87.69 153 SER A O 1
ATOM 1156 N N . GLY A 1 154 ? -7.824 -3.105 -7.854 1.00 89.88 154 GLY A N 1
ATOM 1157 C CA . GLY A 1 154 ? -7.595 -3.604 -6.500 1.00 89.88 154 GLY A CA 1
ATOM 1158 C C . GLY A 1 154 ? -6.210 -4.214 -6.272 1.00 89.88 154 GLY A C 1
ATOM 1159 O O . GLY A 1 154 ? -5.920 -4.590 -5.146 1.00 89.88 154 GLY A O 1
ATOM 1160 N N . ALA A 1 155 ? -5.319 -4.259 -7.269 1.00 95.00 155 ALA A N 1
ATOM 1161 C CA . ALA A 1 155 ? -3.929 -4.643 -7.028 1.00 95.00 155 ALA A CA 1
ATOM 1162 C C . ALA A 1 155 ? -3.269 -3.679 -6.028 1.00 95.00 155 ALA A C 1
ATOM 1164 O O . ALA A 1 155 ? -3.394 -2.454 -6.149 1.00 95.00 155 ALA A O 1
ATOM 1165 N N . LEU A 1 156 ? -2.529 -4.225 -5.066 1.00 96.75 156 LEU A N 1
ATOM 1166 C CA . LEU A 1 156 ? -1.700 -3.446 -4.158 1.00 96.75 156 LEU A CA 1
ATOM 1167 C C . LEU A 1 156 ? -0.387 -3.091 -4.829 1.00 96.75 156 LEU A C 1
ATOM 1169 O O . LEU A 1 156 ? 0.293 -3.945 -5.386 1.00 96.75 156 LEU A O 1
ATOM 1173 N N . VAL A 1 157 ? -0.013 -1.820 -4.741 1.00 97.31 157 VAL A N 1
ATOM 1174 C CA . VAL A 1 157 ? 1.249 -1.294 -5.250 1.00 97.31 157 VAL A CA 1
ATOM 1175 C C . VAL A 1 157 ? 2.067 -0.768 -4.087 1.00 97.31 157 VAL A C 1
ATOM 1177 O O . VAL A 1 157 ? 1.625 0.125 -3.365 1.00 97.31 157 VAL A O 1
ATOM 1180 N N . TYR A 1 158 ? 3.273 -1.295 -3.928 1.00 97.19 158 TYR A N 1
ATOM 1181 C CA . TYR A 1 158 ? 4.205 -0.965 -2.863 1.00 97.19 158 TYR A CA 1
ATOM 1182 C C . TYR A 1 158 ? 5.396 -0.160 -3.386 1.00 97.19 158 TYR A C 1
ATOM 1184 O O . TYR A 1 158 ? 5.944 -0.444 -4.451 1.00 97.19 158 TYR A O 1
ATOM 1192 N N . ALA A 1 159 ? 5.832 0.818 -2.592 1.00 97.19 159 ALA A N 1
ATOM 1193 C CA . ALA A 1 159 ? 7.117 1.487 -2.746 1.00 97.19 159 ALA A CA 1
ATOM 1194 C C . ALA A 1 159 ? 8.112 0.887 -1.748 1.00 97.19 159 ALA A C 1
ATOM 1196 O O . ALA A 1 159 ? 7.960 1.035 -0.529 1.00 97.19 159 ALA A O 1
ATOM 1197 N N . LEU A 1 160 ? 9.122 0.212 -2.285 1.00 96.44 160 LEU A N 1
ATOM 1198 C CA . LEU A 1 160 ? 10.105 -0.558 -1.540 1.00 96.44 160 LEU A CA 1
ATOM 1199 C C . LEU A 1 160 ? 11.461 0.147 -1.551 1.00 96.44 160 LEU A C 1
ATOM 1201 O O . LEU A 1 160 ? 11.879 0.715 -2.563 1.00 96.44 160 LEU A O 1
ATOM 1205 N N . VAL A 1 161 ? 12.170 0.079 -0.432 1.00 95.50 161 VAL A N 1
ATOM 1206 C CA . VAL A 1 161 ? 13.550 0.557 -0.324 1.00 95.50 161 VAL A CA 1
ATOM 1207 C C . VAL A 1 161 ? 14.463 -0.374 -1.128 1.00 95.50 161 VAL A C 1
ATOM 1209 O O . VAL A 1 161 ? 14.462 -1.579 -0.860 1.00 95.50 161 VAL A O 1
ATOM 1212 N N . PRO A 1 162 ? 15.243 0.138 -2.100 1.00 92.94 162 PRO A N 1
ATOM 1213 C CA . PRO A 1 162 ? 16.219 -0.681 -2.800 1.00 92.94 162 PRO A CA 1
ATOM 1214 C C . PRO A 1 162 ? 17.281 -1.202 -1.824 1.00 92.94 162 PRO A C 1
ATOM 1216 O O . PRO A 1 162 ? 17.633 -0.507 -0.867 1.00 92.94 162 PRO A O 1
ATOM 1219 N N . PRO A 1 163 ? 17.815 -2.405 -2.058 1.00 88.44 163 PRO A N 1
ATOM 1220 C CA . PRO A 1 163 ? 18.799 -2.987 -1.161 1.00 88.44 163 PRO A CA 1
ATOM 1221 C C . PRO A 1 163 ? 20.141 -2.247 -1.234 1.00 88.44 163 PRO A C 1
ATOM 1223 O O . PRO A 1 163 ? 20.562 -1.798 -2.301 1.00 88.44 163 PRO A O 1
ATOM 1226 N N . GLY A 1 164 ? 20.839 -2.163 -0.103 1.00 89.56 164 GLY A N 1
ATOM 1227 C CA . GLY A 1 164 ? 22.169 -1.553 0.007 1.00 89.56 164 GLY A CA 1
ATOM 1228 C C . GLY A 1 164 ? 22.178 -0.023 0.063 1.00 89.56 164 GLY A C 1
ATOM 1229 O O . GLY A 1 164 ? 23.248 0.576 -0.045 1.00 89.56 164 GLY A O 1
ATOM 1230 N N . VAL A 1 165 ? 21.005 0.603 0.187 1.00 91.69 165 VAL A N 1
ATOM 1231 C CA . VAL A 1 165 ? 20.839 2.056 0.357 1.00 91.69 165 VAL A CA 1
ATOM 1232 C C . VAL A 1 165 ? 19.879 2.401 1.499 1.00 91.69 165 VAL A C 1
ATOM 1234 O O . VAL A 1 165 ? 19.400 3.535 1.587 1.00 91.69 165 VAL A O 1
ATOM 1237 N N . GLU A 1 166 ? 19.564 1.438 2.368 1.00 93.00 166 GLU A N 1
ATOM 1238 C CA . GLU A 1 166 ? 18.633 1.575 3.488 1.00 93.00 166 GLU A CA 1
ATOM 1239 C C . GLU A 1 166 ? 19.038 2.710 4.435 1.00 93.00 166 GLU A C 1
ATOM 1241 O O . GLU A 1 166 ? 18.181 3.428 4.942 1.00 93.00 166 GLU A O 1
ATOM 1246 N N . GLU A 1 167 ? 20.341 2.948 4.609 1.00 92.50 167 GLU A N 1
ATOM 1247 C CA . GLU A 1 167 ? 20.888 4.017 5.450 1.00 92.50 167 GLU A CA 1
ATOM 1248 C C . GLU A 1 167 ? 20.530 5.425 4.962 1.00 92.50 167 GLU A C 1
ATOM 1250 O O . GLU A 1 167 ? 20.665 6.404 5.700 1.00 92.50 167 GLU A O 1
ATOM 1255 N N . ARG A 1 168 ? 20.077 5.548 3.709 1.00 93.44 168 ARG A N 1
ATOM 1256 C CA . ARG A 1 168 ? 19.605 6.813 3.145 1.00 93.44 168 ARG A CA 1
ATOM 1257 C C . ARG A 1 168 ? 18.172 7.125 3.577 1.00 93.44 168 ARG A C 1
ATOM 1259 O O . ARG A 1 168 ? 17.736 8.258 3.407 1.00 93.44 168 ARG A O 1
ATOM 1266 N N . TYR A 1 169 ? 17.428 6.171 4.121 1.00 93.69 169 TYR A N 1
ATOM 1267 C CA . TYR A 1 169 ? 16.021 6.350 4.461 1.00 93.69 169 TYR A CA 1
ATOM 1268 C C . TYR A 1 169 ? 15.830 6.676 5.936 1.00 93.69 169 TYR A C 1
ATOM 1270 O O . TYR A 1 169 ? 16.538 6.171 6.804 1.00 93.69 169 TYR A O 1
ATOM 1278 N N . THR A 1 170 ? 14.823 7.496 6.235 1.00 90.69 170 THR A N 1
ATOM 1279 C CA . THR A 1 170 ? 14.278 7.555 7.593 1.00 90.69 170 THR A CA 1
ATOM 1280 C C . THR A 1 170 ? 13.475 6.283 7.837 1.00 90.69 170 THR A C 1
ATOM 1282 O O . THR A 1 170 ? 12.471 6.065 7.158 1.00 90.69 170 THR A O 1
ATOM 1285 N N . LEU A 1 171 ? 13.960 5.448 8.755 1.00 89.38 171 LEU A N 1
ATOM 1286 C CA . LEU A 1 171 ? 13.404 4.147 9.116 1.00 89.38 171 LEU A CA 1
ATOM 1287 C C . LEU A 1 171 ? 13.212 4.086 10.639 1.00 89.38 171 LEU A C 1
ATOM 1289 O O . LEU A 1 171 ? 14.063 4.553 11.396 1.00 89.38 171 LEU A O 1
ATOM 1293 N N . SER A 1 172 ? 12.120 3.472 11.074 1.00 82.38 172 SER A N 1
ATOM 1294 C CA . SER A 1 172 ? 11.840 3.045 12.448 1.00 82.38 172 SER A CA 1
ATOM 1295 C C . SER A 1 172 ? 12.645 1.806 12.867 1.00 82.38 172 SER A C 1
ATOM 1297 O O . SER A 1 172 ? 12.813 1.559 14.060 1.00 82.38 172 SER A O 1
ATOM 1299 N N . GLY A 1 173 ? 13.144 1.018 11.905 1.00 82.38 173 GLY A N 1
ATOM 1300 C CA . GLY A 1 173 ? 13.897 -0.220 12.135 1.00 82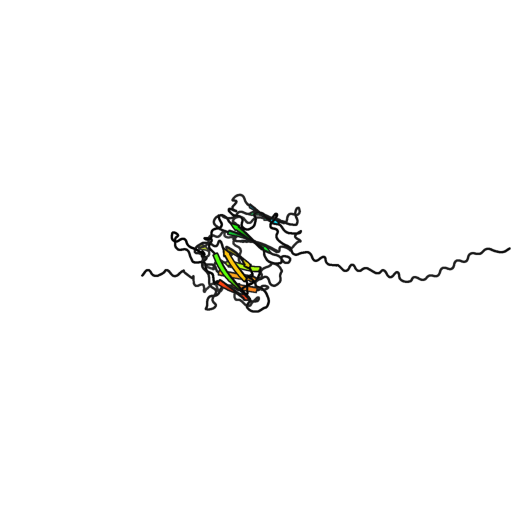.38 173 GLY A CA 1
ATOM 1301 C C . GLY A 1 173 ? 13.024 -1.469 12.291 1.00 82.38 173 GLY A C 1
ATOM 1302 O O . GLY A 1 173 ? 13.551 -2.565 12.480 1.00 82.38 173 GLY A O 1
ATOM 1303 N N . THR A 1 174 ? 11.702 -1.317 12.200 1.00 84.31 174 THR A N 1
ATOM 1304 C CA . THR A 1 174 ? 10.721 -2.415 12.260 1.00 84.31 174 THR A CA 1
ATOM 1305 C C . THR A 1 174 ? 9.839 -2.463 11.018 1.00 84.31 174 THR A C 1
ATOM 1307 O O . THR A 1 174 ? 8.759 -3.045 11.047 1.00 84.31 174 THR A O 1
ATOM 1310 N N . GLU A 1 175 ? 10.299 -1.844 9.928 1.00 89.06 175 GLU A N 1
ATOM 1311 C CA . GLU A 1 175 ? 9.588 -1.825 8.658 1.00 89.06 175 GLU A CA 1
ATOM 1312 C C . GLU A 1 175 ? 9.222 -3.233 8.223 1.00 89.06 175 GLU A C 1
ATOM 1314 O O . GLU A 1 175 ? 10.041 -4.161 8.232 1.00 89.06 175 GLU A O 1
ATOM 1319 N N . GLU A 1 176 ? 7.983 -3.357 7.770 1.00 90.12 176 GLU A N 1
ATOM 1320 C CA . GLU A 1 176 ? 7.557 -4.555 7.090 1.00 90.12 176 GLU A CA 1
ATOM 1321 C C . GLU A 1 176 ? 8.331 -4.740 5.791 1.00 90.12 176 GLU A C 1
ATOM 1323 O O . GLU A 1 176 ? 8.850 -3.790 5.192 1.00 90.12 176 GLU A O 1
ATOM 1328 N N . ARG A 1 177 ? 8.416 -5.997 5.363 1.00 90.62 177 ARG A N 1
ATOM 1329 C CA . ARG A 1 177 ? 9.127 -6.380 4.160 1.00 90.62 177 ARG A CA 1
ATOM 1330 C C . ARG A 1 177 ? 8.182 -7.004 3.155 1.00 90.62 177 ARG A C 1
ATOM 1332 O O . ARG A 1 177 ? 7.447 -7.923 3.487 1.00 90.62 177 ARG A O 1
ATOM 1339 N N . PHE A 1 178 ? 8.313 -6.581 1.909 1.00 87.88 178 PHE A N 1
ATOM 1340 C CA . PHE A 1 178 ? 7.734 -7.246 0.752 1.00 87.88 178 PHE A CA 1
ATOM 1341 C C . PHE A 1 178 ? 8.876 -7.597 -0.201 1.00 87.88 178 PHE A C 1
ATOM 1343 O O . PHE A 1 178 ? 9.755 -6.770 -0.445 1.00 87.88 178 PHE A O 1
ATOM 1350 N N . LEU A 1 179 ? 8.930 -8.847 -0.678 1.00 84.94 179 LEU A N 1
ATOM 1351 C CA . LEU A 1 179 ? 10.072 -9.373 -1.449 1.00 84.94 179 LEU A CA 1
ATOM 1352 C C . LEU A 1 179 ? 11.427 -9.205 -0.728 1.00 84.94 179 LEU A C 1
ATOM 1354 O O . LEU A 1 179 ? 12.464 -8.987 -1.350 1.00 84.94 179 LEU A O 1
ATOM 1358 N N . GLY A 1 180 ? 11.418 -9.257 0.608 1.00 87.19 180 GLY A N 1
ATOM 1359 C CA . GLY A 1 180 ? 12.604 -9.020 1.435 1.00 87.19 180 GLY A CA 1
ATOM 1360 C C . GLY A 1 180 ? 13.048 -7.553 1.528 1.00 87.19 180 GLY A C 1
ATOM 1361 O O . GLY A 1 180 ? 13.975 -7.270 2.288 1.00 87.19 180 GLY A O 1
ATOM 1362 N N . LEU A 1 181 ? 12.387 -6.621 0.837 1.00 91.88 181 LEU A N 1
ATOM 1363 C CA . LEU A 1 181 ? 12.691 -5.188 0.833 1.00 91.88 181 LEU A CA 1
ATOM 1364 C C . LEU A 1 181 ? 11.749 -4.411 1.754 1.00 91.88 181 LEU A C 1
ATOM 1366 O O . LEU A 1 181 ? 10.582 -4.766 1.879 1.00 91.88 181 LEU A O 1
ATOM 1370 N N . LEU A 1 182 ? 12.242 -3.340 2.378 1.00 95.06 182 LEU A N 1
ATOM 1371 C CA . LEU A 1 182 ? 11.457 -2.545 3.330 1.00 95.06 182 LEU A CA 1
ATOM 1372 C C . LEU A 1 182 ? 10.351 -1.760 2.621 1.00 95.06 182 LEU A C 1
ATOM 1374 O O . LEU A 1 182 ? 10.618 -1.083 1.630 1.00 95.06 182 LEU A O 1
ATOM 1378 N N . VAL A 1 183 ? 9.135 -1.801 3.156 1.00 95.62 183 VAL A N 1
ATOM 1379 C CA . VAL A 1 183 ? 7.969 -1.104 2.604 1.00 95.62 183 VAL A CA 1
ATOM 1380 C C . VAL A 1 183 ? 7.834 0.282 3.236 1.00 95.62 183 VAL A C 1
ATOM 1382 O O . VAL A 1 183 ? 7.679 0.404 4.449 1.00 95.62 183 VAL A O 1
ATOM 1385 N N . LEU A 1 184 ? 7.835 1.339 2.414 1.00 95.75 184 LEU A N 1
ATOM 1386 C CA . LEU A 1 184 ? 7.641 2.724 2.879 1.00 95.75 184 LEU A CA 1
ATOM 1387 C C . LEU A 1 184 ? 6.412 3.427 2.298 1.00 95.75 184 LEU A C 1
ATOM 1389 O O . LEU A 1 184 ? 6.079 4.540 2.704 1.00 95.75 184 LEU A O 1
ATOM 1393 N N . GLY A 1 185 ? 5.721 2.790 1.362 1.00 95.62 185 GLY A N 1
ATOM 1394 C CA . GLY A 1 185 ? 4.464 3.286 0.828 1.00 95.62 185 GLY A CA 1
ATOM 1395 C C . GLY A 1 185 ? 3.663 2.153 0.216 1.00 95.62 185 GLY A C 1
ATOM 1396 O O . GLY A 1 185 ? 4.231 1.172 -0.258 1.00 95.62 185 GLY A O 1
ATOM 1397 N N . CYS A 1 186 ? 2.346 2.306 0.216 1.00 96.81 186 CYS A N 1
ATOM 1398 C CA . CYS A 1 186 ? 1.435 1.417 -0.486 1.00 96.81 186 CYS A CA 1
ATOM 1399 C C . CYS A 1 186 ? 0.302 2.225 -1.133 1.00 96.81 186 CYS A C 1
ATOM 1401 O O . CYS A 1 186 ? 0.115 3.401 -0.830 1.00 96.81 186 CYS A O 1
ATOM 1403 N N . THR A 1 187 ? -0.437 1.634 -2.056 1.00 96.81 187 THR A N 1
ATOM 1404 C CA . THR A 1 187 ? -1.709 2.140 -2.588 1.00 96.81 187 THR A CA 1
ATOM 1405 C C . THR A 1 187 ? -2.420 0.983 -3.274 1.00 96.81 187 THR A C 1
ATOM 1407 O O . THR A 1 187 ? -1.809 -0.053 -3.513 1.00 96.81 187 THR A O 1
ATOM 1410 N N . THR A 1 188 ? -3.684 1.164 -3.629 1.00 95.88 188 THR A N 1
ATOM 1411 C CA . THR A 1 188 ? -4.360 0.302 -4.599 1.00 95.88 188 THR A CA 1
ATOM 1412 C C . THR A 1 188 ? -4.343 0.937 -5.984 1.00 95.88 188 THR A C 1
ATOM 1414 O O . THR A 1 188 ? -4.170 2.157 -6.125 1.00 95.88 188 THR A O 1
ATOM 1417 N N . THR A 1 189 ? -4.517 0.110 -7.008 1.00 94.69 189 THR A N 1
ATOM 1418 C CA . THR A 1 189 ? -4.848 0.556 -8.361 1.00 94.69 189 THR A CA 1
ATOM 1419 C C . THR A 1 189 ? -6.308 0.999 -8.453 1.00 94.69 189 THR A C 1
ATOM 1421 O O . THR A 1 189 ? -7.184 0.521 -7.731 1.00 94.69 189 THR A O 1
ATOM 1424 N N . LEU A 1 190 ? -6.572 1.913 -9.383 1.00 89.75 190 LEU A N 1
ATOM 1425 C CA . LEU A 1 190 ? -7.898 2.381 -9.760 1.00 89.75 190 LEU A CA 1
ATOM 1426 C C . LEU A 1 190 ? -8.103 2.124 -11.251 1.00 89.75 190 LEU A C 1
ATOM 1428 O O . LEU A 1 190 ? -7.287 2.537 -12.077 1.00 89.75 190 LEU A O 1
ATOM 1432 N N . GLU A 1 191 ? -9.204 1.471 -11.603 1.00 84.56 191 GLU A N 1
ATOM 1433 C CA . GLU A 1 191 ? -9.582 1.295 -13.002 1.00 84.56 191 GLU A CA 1
ATOM 1434 C C . GLU A 1 191 ? -10.210 2.587 -13.541 1.00 84.56 191 GLU A C 1
ATOM 1436 O O . GLU A 1 191 ? -11.163 3.134 -12.978 1.00 84.56 191 GLU A O 1
ATOM 1441 N N . VAL A 1 192 ? -9.661 3.095 -14.643 1.00 80.69 192 VAL A N 1
ATOM 1442 C CA . VAL A 1 192 ? -10.182 4.278 -15.329 1.00 80.69 192 VAL A CA 1
ATOM 1443 C C . VAL A 1 192 ? -10.907 3.796 -16.575 1.00 80.69 192 VAL A C 1
ATOM 1445 O O . VAL A 1 192 ? -10.288 3.270 -17.485 1.00 80.69 192 VAL A O 1
ATOM 1448 N N . SER A 1 193 ? -12.224 4.008 -16.640 1.00 75.25 193 SER A N 1
ATOM 1449 C CA . SER A 1 193 ? -13.096 3.444 -17.694 1.00 75.25 193 SER A CA 1
ATOM 1450 C C . SER A 1 193 ? -12.655 3.681 -19.149 1.00 75.25 193 SER A C 1
ATOM 1452 O O . SER A 1 193 ? -13.107 2.978 -20.049 1.00 75.25 193 SER A O 1
ATOM 1454 N N . THR A 1 194 ? -11.816 4.686 -19.398 1.00 77.00 194 THR A N 1
ATOM 1455 C CA . THR A 1 194 ? -11.341 5.062 -20.733 1.00 77.00 194 THR A CA 1
ATOM 1456 C C . THR A 1 194 ? -10.035 4.385 -21.135 1.00 77.00 194 THR A C 1
ATOM 1458 O O . THR A 1 194 ? -9.639 4.512 -22.292 1.00 77.00 194 THR A O 1
ATOM 1461 N N . GLU A 1 195 ? -9.351 3.699 -20.219 1.00 76.44 195 GLU A N 1
ATOM 1462 C CA . GLU A 1 195 ? -8.001 3.184 -20.435 1.00 76.44 195 GLU A CA 1
ATOM 1463 C C . GLU A 1 195 ? -7.868 1.762 -19.875 1.00 76.44 195 GLU A C 1
ATOM 1465 O O . GLU A 1 195 ? -8.291 1.497 -18.751 1.00 76.44 195 GLU A O 1
ATOM 1470 N N . PRO A 1 196 ? -7.304 0.814 -20.644 1.00 76.88 196 PRO A N 1
ATOM 1471 C CA . PRO A 1 196 ? -7.157 -0.556 -20.177 1.00 76.88 196 PRO A CA 1
ATOM 1472 C C . PRO A 1 196 ? -6.151 -0.615 -19.027 1.00 76.88 196 PRO A C 1
ATOM 1474 O O . PRO A 1 196 ? -5.059 -0.078 -19.157 1.00 76.88 196 PRO A O 1
ATOM 1477 N N . GLY A 1 197 ? -6.485 -1.322 -17.947 1.00 84.00 197 GLY A N 1
ATOM 1478 C CA . GLY A 1 197 ? -5.603 -1.579 -16.805 1.00 84.00 197 GLY A CA 1
ATOM 1479 C C . GLY A 1 197 ? -5.871 -0.691 -15.584 1.00 84.00 197 GLY A C 1
ATOM 1480 O O . GLY A 1 197 ? -6.942 -0.106 -15.453 1.00 84.00 197 GLY A O 1
ATOM 1481 N N . GLY A 1 198 ? -4.918 -0.651 -14.651 1.00 91.25 198 GLY A N 1
ATOM 1482 C CA . GLY A 1 198 ? -5.090 -0.041 -13.332 1.00 91.25 198 GLY A CA 1
ATOM 1483 C C . GLY A 1 198 ? -4.082 1.071 -13.089 1.00 91.25 198 GLY A C 1
ATOM 1484 O O . GLY A 1 198 ? -2.879 0.832 -13.082 1.00 91.25 198 GLY A O 1
ATOM 1485 N N . TRP A 1 199 ? -4.557 2.286 -12.849 1.00 93.69 199 TRP A N 1
ATOM 1486 C CA . TRP A 1 199 ? -3.704 3.429 -12.536 1.00 93.69 199 TRP A CA 1
ATOM 1487 C C . TRP A 1 199 ? -3.398 3.498 -11.051 1.00 93.69 199 TRP A C 1
ATOM 1489 O O . TRP A 1 199 ? -4.269 3.239 -10.224 1.00 93.69 199 TRP A O 1
ATOM 1499 N N . TYR A 1 200 ? -2.187 3.911 -10.692 1.00 94.81 200 TYR A N 1
ATOM 1500 C CA . TYR A 1 200 ? -1.823 4.083 -9.289 1.00 94.81 200 TYR A CA 1
ATOM 1501 C C . TYR A 1 200 ? -0.999 5.344 -9.049 1.00 94.81 200 TYR A C 1
ATOM 1503 O O . TYR A 1 200 ? -0.319 5.864 -9.935 1.00 94.81 200 TYR A O 1
ATOM 1511 N N . GLN A 1 201 ? -1.023 5.817 -7.803 1.00 93.94 201 GLN A N 1
ATOM 1512 C CA . GLN A 1 201 ? -0.108 6.845 -7.325 1.00 93.94 201 GLN A CA 1
ATOM 1513 C C . GLN A 1 201 ? 0.290 6.575 -5.872 1.00 93.94 201 GLN A C 1
ATOM 1515 O O . GLN A 1 201 ? -0.510 6.755 -4.953 1.00 93.94 201 GLN A O 1
ATOM 1520 N N . VAL A 1 202 ? 1.557 6.231 -5.643 1.00 94.31 202 VAL A N 1
ATOM 1521 C CA . VAL A 1 202 ? 2.113 6.123 -4.289 1.00 94.31 202 VAL A CA 1
ATOM 1522 C C . VAL A 1 202 ? 2.675 7.487 -3.893 1.00 94.31 202 VAL A C 1
ATOM 1524 O O . VAL A 1 202 ? 3.774 7.853 -4.293 1.00 94.31 202 VAL A O 1
ATOM 1527 N N . ALA A 1 203 ? 1.898 8.269 -3.142 1.00 91.75 203 ALA A N 1
ATOM 1528 C CA . ALA A 1 203 ? 2.277 9.613 -2.689 1.00 91.75 203 ALA A CA 1
ATOM 1529 C C . ALA A 1 203 ? 2.874 9.646 -1.269 1.00 91.75 203 ALA A C 1
ATOM 1531 O O . ALA A 1 203 ? 2.769 8.682 -0.510 1.00 91.75 203 ALA A O 1
ATOM 1532 N N . GLY A 1 204 ? 3.436 10.788 -0.872 1.00 90.19 204 GLY A N 1
ATOM 1533 C CA . GLY A 1 204 ? 3.963 10.981 0.482 1.00 90.19 204 GLY A CA 1
ATOM 1534 C C . GLY A 1 204 ? 5.283 10.263 0.745 1.00 90.19 204 GLY A C 1
ATOM 1535 O O . GLY A 1 204 ? 5.617 10.017 1.902 1.00 90.19 204 GLY A O 1
ATOM 1536 N N . LEU A 1 205 ? 6.002 9.919 -0.323 1.00 93.25 205 LEU A N 1
ATOM 1537 C CA . LEU A 1 205 ? 7.324 9.311 -0.260 1.00 93.25 205 LEU A CA 1
ATOM 1538 C C . LEU A 1 205 ? 8.367 10.338 0.213 1.00 93.25 205 LEU A C 1
ATOM 1540 O O . LEU A 1 205 ? 8.120 11.547 0.207 1.00 93.25 205 LEU A O 1
ATOM 1544 N N . GLN A 1 206 ? 9.534 9.862 0.646 1.00 91.31 206 GLN A N 1
ATOM 1545 C CA . GLN A 1 206 ? 10.628 10.740 1.062 1.00 91.31 206 GLN A CA 1
ATOM 1546 C C . GLN A 1 206 ? 11.225 11.433 -0.171 1.00 91.31 206 GLN A C 1
ATOM 1548 O O . GLN A 1 206 ? 11.464 10.808 -1.205 1.00 91.31 206 GLN A O 1
ATOM 1553 N N . GLU A 1 207 ? 11.456 12.740 -0.057 1.00 86.50 207 GLU A N 1
ATOM 1554 C CA . GLU A 1 207 ? 12.030 13.563 -1.126 1.00 86.50 207 GLU A CA 1
ATOM 1555 C C . GLU A 1 207 ? 13.412 13.032 -1.537 1.00 86.50 207 GLU A C 1
ATOM 1557 O O . GLU A 1 207 ? 14.200 12.624 -0.684 1.00 86.50 207 GLU A O 1
ATOM 1562 N N . TRP A 1 208 ? 13.725 13.063 -2.839 1.00 85.81 208 TRP A N 1
ATOM 1563 C CA . TRP A 1 208 ? 15.036 12.664 -3.386 1.00 85.81 208 TRP A CA 1
ATOM 1564 C C . TRP A 1 208 ? 15.435 11.205 -3.163 1.00 85.81 208 TRP A C 1
ATOM 1566 O O . TRP A 1 208 ? 16.615 10.856 -3.265 1.00 85.81 208 TRP A O 1
ATOM 1576 N N . ARG A 1 209 ? 14.470 10.344 -2.844 1.00 92.94 209 ARG A N 1
ATOM 1577 C CA . ARG A 1 209 ? 14.694 8.914 -2.656 1.00 92.94 209 ARG A CA 1
ATOM 1578 C C . ARG A 1 209 ? 14.160 8.113 -3.836 1.00 92.94 209 ARG A C 1
ATOM 1580 O O . ARG A 1 209 ? 13.167 8.498 -4.454 1.00 92.94 209 ARG A O 1
ATOM 1587 N N . SER A 1 210 ? 14.841 7.013 -4.143 1.00 94.31 210 SER A N 1
ATOM 1588 C CA . SER A 1 210 ? 14.525 6.137 -5.273 1.00 94.31 210 SER A CA 1
ATOM 1589 C C . SER A 1 210 ? 13.987 4.807 -4.782 1.00 94.31 210 SER A C 1
ATOM 1591 O O . SER A 1 210 ? 14.664 4.118 -4.033 1.00 94.31 210 SER A O 1
ATOM 1593 N N . TYR A 1 211 ? 12.804 4.421 -5.231 1.00 95.75 211 TYR A N 1
ATOM 1594 C CA . TYR A 1 211 ? 12.083 3.254 -4.742 1.00 95.75 211 TYR A CA 1
ATOM 1595 C C . TYR A 1 211 ? 11.992 2.183 -5.817 1.00 95.75 211 TYR A C 1
ATOM 1597 O O . TYR A 1 211 ? 11.772 2.493 -6.987 1.00 95.75 211 TYR A O 1
ATOM 1605 N N . MET A 1 212 ? 12.095 0.920 -5.418 1.00 95.12 212 MET A N 1
ATOM 1606 C CA . MET A 1 212 ? 11.585 -0.174 -6.238 1.00 95.12 212 MET A CA 1
ATOM 1607 C C . MET A 1 212 ? 10.062 -0.159 -6.132 1.00 95.12 212 MET A C 1
ATOM 1609 O O . MET A 1 212 ? 9.528 -0.117 -5.025 1.00 95.12 212 MET A O 1
ATOM 1613 N N . VAL A 1 213 ? 9.357 -0.179 -7.262 1.00 96.19 213 VAL A N 1
ATOM 1614 C CA . VAL A 1 213 ? 7.890 -0.225 -7.261 1.00 96.19 213 VAL A CA 1
ATOM 1615 C C . VAL A 1 213 ? 7.443 -1.607 -7.693 1.00 96.19 213 VAL A C 1
ATOM 1617 O O . VAL A 1 213 ? 7.819 -2.071 -8.771 1.00 96.19 213 VAL A O 1
ATOM 1620 N N . ALA A 1 214 ? 6.673 -2.262 -6.832 1.00 95.75 214 ALA A N 1
ATOM 1621 C CA . ALA A 1 214 ? 6.144 -3.594 -7.066 1.00 95.75 214 ALA A CA 1
ATOM 1622 C C . ALA A 1 214 ? 4.630 -3.595 -6.888 1.00 95.75 214 ALA A C 1
ATOM 1624 O O . ALA A 1 214 ? 4.104 -2.833 -6.082 1.00 95.75 214 ALA A O 1
ATOM 1625 N N . ALA A 1 215 ? 3.945 -4.453 -7.631 1.00 95.81 215 ALA A N 1
ATOM 1626 C CA . ALA A 1 215 ? 2.512 -4.646 -7.530 1.00 95.81 215 ALA A CA 1
ATOM 1627 C C . ALA A 1 215 ? 2.192 -6.127 -7.323 1.00 95.81 215 ALA A C 1
ATOM 1629 O O . ALA A 1 215 ? 2.889 -6.990 -7.859 1.00 95.81 215 ALA A O 1
ATOM 1630 N N . ILE A 1 216 ? 1.141 -6.405 -6.562 1.00 95.31 216 ILE A N 1
ATOM 1631 C CA . ILE A 1 216 ? 0.609 -7.743 -6.323 1.00 95.31 216 ILE A CA 1
ATOM 1632 C C . ILE A 1 216 ? -0.919 -7.692 -6.358 1.00 95.31 216 ILE A C 1
ATOM 1634 O O . ILE A 1 216 ? -1.534 -6.742 -5.875 1.00 95.31 216 ILE A O 1
ATOM 1638 N N . LEU A 1 217 ? -1.523 -8.687 -6.988 1.00 94.56 217 LEU A N 1
ATOM 1639 C CA . LEU A 1 217 ? -2.961 -8.856 -7.103 1.00 94.56 217 LEU A CA 1
ATOM 1640 C C . LEU A 1 217 ? -3.318 -10.191 -6.465 1.00 94.56 217 LEU A C 1
ATOM 1642 O O . LEU A 1 217 ? -2.903 -11.227 -6.989 1.00 94.56 217 LEU A O 1
ATOM 1646 N N . ASP A 1 218 ? -4.094 -10.131 -5.385 1.00 93.38 218 ASP A N 1
ATOM 1647 C CA . ASP A 1 218 ? -4.702 -11.306 -4.770 1.00 93.38 218 ASP A CA 1
ATOM 1648 C C . ASP A 1 218 ? -5.651 -11.954 -5.789 1.00 93.38 218 ASP A C 1
ATOM 1650 O O . ASP A 1 218 ? -6.679 -11.389 -6.174 1.00 93.38 218 ASP A O 1
ATOM 1654 N N . THR A 1 219 ? -5.256 -13.118 -6.301 1.00 90.06 219 THR A N 1
ATOM 1655 C CA . THR A 1 219 ? -6.037 -13.833 -7.322 1.00 90.06 219 THR A CA 1
ATOM 1656 C C . THR A 1 219 ? -6.812 -15.016 -6.778 1.00 90.06 219 THR A C 1
ATOM 1658 O O . THR A 1 219 ? -7.687 -15.532 -7.483 1.00 90.06 219 THR A O 1
ATOM 1661 N N . ASN A 1 220 ? -6.509 -15.455 -5.557 1.00 90.56 220 ASN A N 1
ATOM 1662 C CA . ASN A 1 220 ? -7.233 -16.532 -4.895 1.00 90.56 220 ASN A CA 1
ATOM 1663 C C . ASN A 1 220 ? -8.358 -15.987 -3.982 1.00 90.56 220 ASN A C 1
ATOM 1665 O O . ASN A 1 220 ? -9.272 -16.742 -3.641 1.00 90.56 220 ASN A O 1
ATOM 1669 N N . GLY A 1 221 ? -8.341 -14.681 -3.691 1.00 89.19 221 GLY A N 1
ATOM 1670 C CA . GLY A 1 221 ? -9.335 -13.947 -2.923 1.00 89.19 221 GLY A CA 1
ATOM 1671 C C . GLY A 1 221 ? -9.308 -14.271 -1.434 1.00 89.19 221 GLY A C 1
ATOM 1672 O O . GLY A 1 221 ? -10.374 -14.284 -0.821 1.00 89.19 221 GLY A O 1
ATOM 1673 N N . ASP A 1 222 ? -8.155 -14.614 -0.856 1.00 89.19 222 ASP A N 1
ATOM 1674 C CA . ASP A 1 222 ? -8.024 -14.915 0.575 1.00 89.19 222 ASP A CA 1
ATOM 1675 C C . ASP A 1 222 ? -7.583 -13.703 1.430 1.00 89.19 222 ASP A C 1
ATOM 1677 O O . ASP A 1 222 ? -7.583 -13.764 2.670 1.00 89.19 222 ASP A O 1
ATOM 1681 N N . GLY A 1 223 ? -7.280 -12.572 0.784 1.00 87.38 223 GLY A N 1
ATOM 1682 C CA . GLY A 1 223 ? -6.782 -11.342 1.398 1.00 87.38 223 GLY A CA 1
ATOM 1683 C C . GLY A 1 223 ? -5.365 -11.460 1.966 1.00 87.38 223 GLY A C 1
ATOM 1684 O O . GLY A 1 223 ? -4.927 -10.579 2.714 1.00 87.38 223 GLY A O 1
ATOM 1685 N N . LEU A 1 224 ? -4.662 -12.551 1.666 1.00 90.25 224 LEU A N 1
ATOM 1686 C CA . LEU A 1 224 ? -3.235 -12.730 1.881 1.00 90.25 224 LEU A CA 1
ATOM 1687 C C . LEU A 1 224 ? -2.520 -12.486 0.549 1.00 90.25 224 LEU A C 1
ATOM 1689 O O . LEU A 1 224 ? -3.071 -12.679 -0.523 1.00 90.25 224 LEU A O 1
ATOM 1693 N N . TYR A 1 225 ? -1.289 -11.989 0.626 1.00 89.75 225 TYR A N 1
ATOM 1694 C CA . TYR A 1 225 ? -0.531 -11.559 -0.547 1.00 89.75 225 TYR A CA 1
ATOM 1695 C C . TYR A 1 225 ? 0.735 -12.407 -0.667 1.00 89.75 225 TYR A C 1
ATOM 1697 O O . TYR A 1 225 ? 1.807 -12.032 -0.176 1.00 89.75 225 TYR A O 1
ATOM 1705 N N . GLU A 1 226 ? 0.598 -13.577 -1.289 1.00 89.56 226 GLU A N 1
ATOM 1706 C CA . GLU A 1 226 ? 1.605 -14.639 -1.340 1.00 89.56 226 GLU A CA 1
ATOM 1707 C C . GLU A 1 226 ? 2.196 -14.792 -2.751 1.00 89.56 226 GLU A C 1
ATOM 1709 O O . GLU A 1 226 ? 1.496 -14.959 -3.739 1.00 89.56 226 GLU A O 1
ATOM 1714 N N . LEU A 1 227 ? 3.525 -14.775 -2.887 1.00 86.31 227 LEU A N 1
ATOM 1715 C CA . LEU A 1 227 ? 4.191 -14.752 -4.206 1.00 86.31 227 LEU A CA 1
ATOM 1716 C C . LEU A 1 227 ? 4.013 -16.032 -5.040 1.00 86.31 227 LEU A C 1
ATOM 1718 O O . LEU A 1 227 ? 4.251 -16.027 -6.253 1.00 86.31 227 LEU A O 1
ATOM 1722 N N . ASP A 1 228 ? 3.701 -17.142 -4.380 1.00 88.56 228 ASP A N 1
ATOM 1723 C CA . ASP A 1 228 ? 3.462 -18.458 -4.965 1.00 88.56 228 ASP A CA 1
ATOM 1724 C C . ASP A 1 228 ? 1.981 -18.728 -5.264 1.00 88.56 228 ASP A C 1
ATOM 1726 O O . ASP A 1 228 ? 1.696 -19.632 -6.056 1.00 88.56 228 ASP A O 1
ATOM 1730 N N . ALA A 1 229 ? 1.066 -17.916 -4.728 1.00 90.81 229 ALA A N 1
ATOM 1731 C CA . ALA A 1 229 ? -0.366 -17.976 -5.017 1.00 90.81 229 ALA A CA 1
ATOM 1732 C C . ALA A 1 229 ? -0.847 -16.826 -5.918 1.00 90.81 229 ALA A C 1
ATOM 1734 O O . ALA A 1 229 ? -1.719 -17.036 -6.764 1.00 90.81 229 ALA A O 1
ATOM 1735 N N . ASP A 1 230 ? -0.221 -15.653 -5.812 1.00 92.19 230 ASP A N 1
ATOM 1736 C CA . ASP A 1 230 ? -0.702 -14.408 -6.402 1.00 92.19 230 ASP A CA 1
ATOM 1737 C C . ASP A 1 230 ? 0.122 -13.879 -7.562 1.00 92.19 230 ASP A C 1
ATOM 1739 O O . ASP A 1 230 ? 1.304 -14.178 -7.775 1.00 92.19 230 ASP A O 1
ATOM 1743 N N . TRP A 1 231 ? -0.545 -13.044 -8.349 1.00 93.12 231 TRP A N 1
ATOM 1744 C CA . TRP A 1 231 ? 0.072 -12.416 -9.499 1.00 93.12 231 TRP A CA 1
ATOM 1745 C C . TRP A 1 231 ? 0.834 -11.195 -9.038 1.00 93.12 231 TRP A C 1
ATOM 1747 O O . TRP A 1 231 ? 0.272 -10.309 -8.402 1.00 93.12 231 TRP A O 1
ATOM 1757 N N . TRP A 1 232 ? 2.101 -11.098 -9.413 1.00 93.75 232 TRP A N 1
ATOM 1758 C CA . TRP A 1 232 ? 2.931 -9.973 -9.007 1.00 93.75 232 TRP A CA 1
ATOM 1759 C C . TRP A 1 232 ? 3.819 -9.481 -10.143 1.00 93.75 232 TRP A C 1
ATOM 1761 O O . TRP A 1 232 ? 3.938 -10.108 -11.198 1.00 93.75 232 TRP A O 1
ATOM 1771 N N . GLY A 1 233 ? 4.387 -8.297 -9.954 1.00 93.38 233 GLY A N 1
ATOM 1772 C CA . GLY A 1 233 ? 5.234 -7.612 -10.918 1.00 93.38 233 GLY A CA 1
ATOM 1773 C C . GLY A 1 233 ? 6.002 -6.472 -10.267 1.00 93.38 233 GLY A C 1
ATOM 1774 O O . GLY A 1 233 ? 5.703 -6.055 -9.151 1.00 93.38 233 GLY A O 1
ATOM 1775 N N . TYR A 1 234 ? 7.000 -5.954 -10.967 1.00 93.81 234 TYR A N 1
ATOM 1776 C CA . TYR A 1 234 ? 7.720 -4.745 -10.579 1.00 93.81 234 TYR A CA 1
ATOM 1777 C C . TYR A 1 234 ? 8.179 -3.991 -11.820 1.00 93.81 234 TYR A C 1
ATOM 1779 O O . TYR A 1 234 ? 8.142 -4.535 -12.922 1.00 93.81 234 TYR A O 1
ATOM 1787 N N . TYR A 1 235 ? 8.571 -2.733 -11.640 1.00 93.00 235 TYR A N 1
ATOM 1788 C CA . TYR A 1 235 ? 8.989 -1.878 -12.745 1.00 93.00 235 TYR A CA 1
ATOM 1789 C C . TYR A 1 235 ? 10.337 -2.320 -13.340 1.00 93.00 235 TYR A C 1
ATOM 1791 O O . TYR A 1 235 ? 11.327 -2.517 -12.619 1.00 93.00 235 TYR A O 1
ATOM 1799 N N . HIS A 1 236 ? 10.374 -2.432 -14.670 1.00 88.75 236 HIS A N 1
ATOM 1800 C CA . HIS A 1 236 ? 11.569 -2.745 -15.451 1.00 88.75 236 HIS A CA 1
ATOM 1801 C C . HIS A 1 236 ? 11.931 -1.587 -16.376 1.00 88.75 236 HIS A C 1
ATOM 1803 O O . HIS A 1 236 ? 11.060 -0.917 -16.921 1.00 88.75 236 HIS A O 1
ATOM 1809 N N . ASN A 1 237 ? 13.226 -1.403 -16.619 1.00 85.12 237 ASN A N 1
ATOM 1810 C CA . ASN A 1 237 ? 13.696 -0.527 -17.687 1.00 85.12 237 ASN A CA 1
ATOM 1811 C C . ASN A 1 237 ? 13.510 -1.166 -19.077 1.00 85.12 237 ASN A C 1
ATOM 1813 O O . ASN A 1 237 ? 13.165 -2.341 -19.203 1.00 85.12 237 ASN A O 1
ATOM 1817 N N . GLU A 1 238 ? 13.833 -0.418 -20.135 1.00 83.69 238 GLU A N 1
ATOM 1818 C CA . GLU A 1 238 ? 13.754 -0.876 -21.535 1.00 83.69 238 GLU A CA 1
ATOM 1819 C C . GLU A 1 238 ? 14.575 -2.147 -21.830 1.00 83.69 238 GLU A C 1
ATOM 1821 O O . GLU A 1 238 ? 14.306 -2.865 -22.791 1.00 83.69 238 GLU A O 1
ATOM 1826 N N . LEU A 1 239 ? 15.578 -2.445 -20.998 1.00 83.44 239 LEU A N 1
ATOM 1827 C CA . LEU A 1 239 ? 16.424 -3.634 -21.105 1.00 83.44 239 LEU A CA 1
ATOM 1828 C C . LEU A 1 239 ? 15.878 -4.830 -20.303 1.00 83.44 239 LEU A C 1
ATOM 1830 O O . LEU A 1 239 ? 16.536 -5.867 -20.241 1.00 83.44 239 LEU A O 1
ATOM 1834 N N . GLY A 1 240 ? 14.711 -4.692 -19.668 1.00 82.00 240 GLY A N 1
ATOM 1835 C CA . GLY A 1 240 ? 14.091 -5.728 -18.846 1.00 82.00 240 GLY A CA 1
ATOM 1836 C C . GLY A 1 240 ? 14.735 -5.913 -17.470 1.00 82.00 240 GLY A C 1
ATOM 1837 O O . GLY A 1 240 ? 14.513 -6.942 -16.839 1.00 82.00 240 GLY A O 1
ATOM 1838 N N . ASN A 1 241 ? 15.533 -4.954 -16.990 1.00 84.44 241 ASN A N 1
ATOM 1839 C CA . ASN A 1 241 ? 16.127 -5.006 -15.651 1.00 84.44 241 ASN A CA 1
ATOM 1840 C C . ASN A 1 241 ? 15.260 -4.252 -14.645 1.00 84.44 241 ASN A C 1
ATOM 1842 O O . ASN A 1 241 ? 14.728 -3.190 -14.965 1.00 84.44 241 ASN A O 1
ATOM 1846 N N . ALA A 1 242 ? 15.174 -4.773 -13.422 1.00 86.56 242 ALA A N 1
ATOM 1847 C CA . ALA A 1 242 ? 14.514 -4.107 -12.304 1.00 86.56 242 ALA A CA 1
ATOM 1848 C C . ALA A 1 242 ? 15.096 -2.693 -12.105 1.00 86.56 242 ALA A C 1
ATOM 1850 O O . ALA A 1 242 ? 16.318 -2.543 -12.018 1.00 86.56 242 ALA A O 1
ATOM 1851 N N . GLN A 1 243 ? 14.249 -1.663 -12.035 1.00 89.56 243 GLN A N 1
ATOM 1852 C CA . GLN A 1 243 ? 14.705 -0.276 -11.923 1.00 89.56 243 GLN A CA 1
ATOM 1853 C C . GLN A 1 243 ? 14.061 0.443 -10.734 1.00 89.56 243 GLN A C 1
ATOM 1855 O O . GLN A 1 243 ? 12.844 0.431 -10.563 1.00 89.56 243 GLN A O 1
ATOM 1860 N N . ALA A 1 244 ? 14.894 1.119 -9.939 1.00 92.31 244 ALA A N 1
ATOM 1861 C CA . ALA A 1 244 ? 14.426 2.041 -8.914 1.00 92.31 244 ALA A CA 1
ATOM 1862 C C . ALA A 1 244 ? 14.040 3.387 -9.543 1.00 92.31 244 ALA A C 1
ATOM 1864 O O . ALA A 1 244 ? 14.731 3.892 -10.432 1.00 92.31 244 ALA A O 1
ATOM 1865 N N . VAL A 1 245 ? 12.965 3.990 -9.044 1.00 92.56 245 VAL A N 1
ATOM 1866 C CA . VAL A 1 245 ? 12.404 5.243 -9.552 1.00 92.56 245 VAL A CA 1
ATOM 1867 C C . VAL A 1 245 ? 12.422 6.304 -8.466 1.00 92.56 245 VAL A C 1
ATOM 1869 O O . VAL A 1 245 ? 11.996 6.066 -7.339 1.00 92.56 245 VAL A O 1
ATOM 1872 N N . THR A 1 246 ? 12.914 7.493 -8.799 1.00 93.25 246 THR A N 1
ATOM 1873 C CA . THR A 1 246 ? 12.979 8.619 -7.863 1.00 93.25 246 THR A CA 1
ATOM 1874 C C . THR A 1 246 ? 11.599 9.236 -7.654 1.00 93.25 246 THR A C 1
ATOM 1876 O O . THR A 1 246 ? 10.933 9.616 -8.613 1.00 93.25 246 THR A O 1
ATOM 1879 N N . ALA A 1 247 ? 11.179 9.364 -6.394 1.00 91.00 247 ALA A N 1
ATOM 1880 C CA . ALA A 1 247 ? 9.943 10.055 -6.051 1.00 91.00 247 ALA A CA 1
ATOM 1881 C C . ALA A 1 247 ? 10.051 11.550 -6.386 1.00 91.00 247 ALA A C 1
ATOM 1883 O O . ALA A 1 247 ? 11.024 12.211 -6.013 1.00 91.00 247 ALA A O 1
ATOM 1884 N N . GLY A 1 248 ? 9.033 12.083 -7.062 1.00 88.25 248 GLY A N 1
ATOM 1885 C CA . GLY A 1 248 ? 9.023 13.456 -7.567 1.00 88.25 248 GLY A CA 1
ATOM 1886 C C . GLY A 1 248 ? 7.699 14.176 -7.343 1.00 88.25 248 GLY A C 1
ATOM 1887 O O . GLY A 1 248 ? 6.754 13.610 -6.797 1.00 88.25 248 GLY A O 1
ATOM 1888 N N . VAL A 1 249 ? 7.623 15.441 -7.746 1.00 85.12 249 VAL A N 1
ATOM 1889 C CA . VAL A 1 249 ? 6.437 16.295 -7.567 1.00 85.12 249 VAL A CA 1
ATOM 1890 C C . VAL A 1 249 ? 5.890 16.766 -8.911 1.00 85.12 249 VAL A C 1
ATOM 1892 O O . VAL A 1 249 ? 6.639 16.955 -9.865 1.00 85.12 249 VAL A O 1
ATOM 1895 N N . ALA A 1 250 ? 4.571 16.960 -9.000 1.00 73.38 250 ALA A N 1
ATOM 1896 C CA . ALA A 1 250 ? 3.921 17.331 -10.261 1.00 73.38 250 ALA A CA 1
ATOM 1897 C C . ALA A 1 250 ? 4.251 18.766 -10.717 1.00 73.38 250 ALA A C 1
ATOM 1899 O O . ALA A 1 250 ? 4.219 19.051 -11.909 1.00 73.38 250 ALA A O 1
ATOM 1900 N N . LEU A 1 251 ? 4.540 19.676 -9.778 1.00 67.50 251 LEU A N 1
ATOM 1901 C CA . LEU A 1 251 ? 4.866 21.079 -10.043 1.00 67.50 251 LEU A CA 1
ATOM 1902 C C . LEU A 1 251 ? 5.871 21.586 -8.995 1.00 67.50 251 LEU A C 1
ATOM 1904 O O . LEU A 1 251 ? 5.535 21.695 -7.814 1.00 67.50 251 LEU A O 1
ATOM 1908 N N . GLY A 1 252 ? 7.090 21.922 -9.423 1.00 55.78 252 GLY A N 1
ATOM 1909 C CA . GLY A 1 252 ? 8.035 22.707 -8.623 1.00 55.78 252 GLY A CA 1
ATOM 1910 C C . GLY A 1 252 ? 7.746 24.201 -8.781 1.00 55.78 252 GLY A C 1
ATOM 1911 O O . GLY A 1 252 ? 7.529 24.674 -9.896 1.00 55.78 252 GLY A O 1
ATOM 1912 N N . GLY A 1 253 ? 7.705 24.966 -7.686 1.00 53.22 253 GLY A N 1
ATOM 1913 C CA . GLY A 1 253 ? 7.650 26.422 -7.791 1.00 53.22 253 GLY A CA 1
ATOM 1914 C C . GLY A 1 253 ? 8.965 26.955 -8.359 1.00 53.22 253 GLY A C 1
ATOM 1915 O O . GLY A 1 253 ? 10.031 26.440 -8.042 1.00 53.22 253 GLY A O 1
ATOM 1916 N N . TRP A 1 254 ? 8.918 28.022 -9.161 1.00 54.28 254 TRP A N 1
ATOM 1917 C CA . TRP A 1 254 ? 10.124 28.594 -9.791 1.00 54.28 254 TRP A CA 1
ATOM 1918 C C . TRP A 1 254 ? 11.145 29.165 -8.783 1.00 54.28 254 TRP A C 1
ATOM 1920 O O . TRP A 1 254 ? 12.272 29.479 -9.150 1.00 54.28 254 TRP A O 1
ATOM 1930 N N . LEU A 1 255 ? 10.731 29.316 -7.518 1.00 56.66 255 LEU A N 1
ATOM 1931 C CA . LEU A 1 255 ? 11.534 29.798 -6.389 1.00 56.66 255 LEU A CA 1
ATOM 1932 C C . LEU A 1 255 ? 12.012 28.673 -5.456 1.00 56.66 255 LEU A C 1
ATOM 1934 O O . LEU A 1 255 ? 12.755 28.950 -4.516 1.00 56.66 255 LEU A O 1
ATOM 1938 N N . ASP A 1 256 ? 11.574 27.433 -5.674 1.00 59.41 256 ASP A N 1
ATOM 1939 C CA . ASP A 1 256 ? 12.028 26.293 -4.883 1.00 59.41 256 ASP A CA 1
ATOM 1940 C C . ASP A 1 256 ? 13.342 25.746 -5.451 1.00 59.41 256 ASP A C 1
ATOM 1942 O O . ASP A 1 256 ? 13.593 25.881 -6.654 1.00 59.41 256 ASP A O 1
ATOM 1946 N N . PRO A 1 257 ? 14.190 25.098 -4.627 1.00 60.72 257 PRO A N 1
ATOM 1947 C CA . PRO A 1 257 ? 15.247 24.259 -5.179 1.00 60.72 257 PRO A CA 1
ATOM 1948 C C . PRO A 1 257 ? 14.631 23.285 -6.199 1.00 60.72 257 PRO A C 1
ATOM 1950 O O . PRO A 1 257 ? 13.500 22.836 -5.984 1.00 60.72 257 PRO A O 1
ATOM 1953 N N . PRO A 1 258 ? 15.332 22.967 -7.307 1.00 68.44 258 PRO A N 1
ATOM 1954 C CA . PRO A 1 258 ? 14.790 22.064 -8.318 1.00 68.44 258 PRO A CA 1
ATOM 1955 C C . PRO A 1 258 ? 14.419 20.767 -7.614 1.00 68.44 258 PRO A C 1
ATOM 1957 O O . PRO A 1 258 ? 15.288 20.234 -6.951 1.00 68.44 258 PRO A O 1
ATOM 1960 N N . LEU A 1 259 ? 13.169 20.309 -7.686 1.00 73.56 259 LEU A N 1
ATOM 1961 C CA . LEU A 1 259 ? 12.721 19.016 -7.150 1.00 73.56 259 LEU A CA 1
ATOM 1962 C C . LEU A 1 259 ? 12.695 17.986 -8.291 1.00 73.56 259 LEU A C 1
ATOM 1964 O O . LEU A 1 259 ? 12.557 18.401 -9.444 1.00 73.56 259 LEU A O 1
ATOM 1968 N N . PRO A 1 260 ? 12.800 16.666 -8.023 1.00 77.19 260 PRO A N 1
ATOM 1969 C CA . PRO A 1 260 ? 12.609 15.672 -9.070 1.00 77.19 260 PRO A CA 1
ATOM 1970 C C . PRO A 1 260 ? 11.217 15.821 -9.673 1.00 77.19 260 PRO A C 1
ATOM 1972 O O . PRO A 1 260 ? 10.228 15.963 -8.944 1.00 77.19 260 PRO A O 1
ATOM 1975 N N . GLU A 1 261 ? 11.143 15.761 -10.996 1.00 82.81 261 GLU A N 1
ATOM 1976 C CA . GLU A 1 261 ? 9.866 15.695 -11.692 1.00 82.81 261 GLU A CA 1
ATOM 1977 C C . GLU A 1 261 ? 9.143 14.395 -11.327 1.00 82.81 261 GLU A C 1
ATOM 1979 O O . GLU A 1 261 ? 9.764 13.349 -11.107 1.00 82.81 261 GLU A O 1
ATOM 1984 N N . LEU A 1 262 ? 7.816 14.471 -11.212 1.00 83.94 262 LEU A N 1
ATOM 1985 C CA . LEU A 1 262 ? 6.980 13.302 -10.966 1.00 83.94 262 LEU A CA 1
ATOM 1986 C C . LEU A 1 262 ? 7.213 12.255 -12.061 1.00 83.94 262 LEU A C 1
ATOM 1988 O O . LEU A 1 262 ? 6.900 12.486 -13.226 1.00 83.94 262 LEU A O 1
ATOM 1992 N N . SER A 1 263 ? 7.694 11.078 -11.666 1.00 83.56 263 SER A N 1
ATOM 1993 C CA . SER A 1 263 ? 7.740 9.922 -12.561 1.00 83.56 263 SER A CA 1
ATOM 1994 C C . SER A 1 263 ? 6.312 9.442 -12.821 1.00 83.56 263 SER A C 1
ATOM 1996 O O . SER A 1 263 ? 5.586 9.151 -11.865 1.00 83.56 263 SER A O 1
ATOM 1998 N N . THR A 1 264 ? 5.908 9.423 -14.093 1.00 82.31 264 THR A N 1
ATOM 1999 C CA . THR A 1 264 ? 4.532 9.107 -14.522 1.00 82.31 264 THR A CA 1
ATOM 2000 C C . THR A 1 264 ? 4.411 7.844 -15.373 1.00 82.31 264 THR A C 1
ATOM 2002 O O . THR A 1 264 ? 3.321 7.284 -15.419 1.00 82.31 264 THR A O 1
ATOM 2005 N N . ASP A 1 265 ? 5.520 7.357 -15.936 1.00 85.81 265 ASP A N 1
ATOM 2006 C CA . ASP A 1 265 ? 5.572 6.208 -16.853 1.00 85.81 265 ASP A CA 1
ATOM 2007 C C . ASP A 1 265 ? 6.155 4.953 -16.172 1.00 85.81 265 ASP A C 1
ATOM 2009 O O . ASP A 1 265 ? 7.007 4.249 -16.714 1.00 85.81 265 ASP A O 1
ATOM 2013 N N . VAL A 1 266 ? 5.766 4.710 -14.916 1.00 92.62 266 VAL A N 1
ATOM 2014 C CA . VAL A 1 266 ? 6.230 3.544 -14.150 1.00 92.62 266 VAL A CA 1
ATOM 2015 C C . VAL A 1 266 ? 5.284 2.370 -14.383 1.00 92.62 266 VAL A C 1
ATOM 2017 O O . VAL A 1 266 ? 4.404 2.091 -13.573 1.00 92.62 266 VAL A O 1
ATOM 2020 N N . ASP A 1 267 ? 5.448 1.696 -15.516 1.00 93.44 267 ASP A N 1
ATOM 2021 C CA . ASP A 1 267 ? 4.528 0.641 -15.941 1.00 93.44 267 ASP A CA 1
ATOM 2022 C C . ASP A 1 267 ? 4.934 -0.738 -15.410 1.00 93.44 267 ASP A C 1
ATOM 2024 O O . ASP A 1 267 ? 6.051 -1.221 -15.615 1.00 93.44 267 ASP A O 1
ATOM 2028 N N . ILE A 1 268 ? 4.003 -1.405 -14.732 1.00 94.00 268 ILE A N 1
ATOM 2029 C CA . ILE A 1 268 ? 4.197 -2.722 -14.131 1.00 94.00 268 ILE A CA 1
ATOM 2030 C C . ILE A 1 268 ? 3.322 -3.736 -14.858 1.00 94.00 268 ILE A C 1
ATOM 2032 O O . ILE A 1 268 ? 2.117 -3.554 -15.030 1.00 94.00 268 ILE A O 1
ATOM 2036 N N . VAL A 1 269 ? 3.926 -4.857 -15.244 1.00 93.12 269 VAL A N 1
ATOM 2037 C CA . VAL A 1 269 ? 3.199 -5.994 -15.811 1.00 93.12 269 VAL A CA 1
ATOM 2038 C C . VAL A 1 269 ? 3.123 -7.099 -14.765 1.00 93.12 269 VAL A C 1
ATOM 2040 O O . VAL A 1 269 ? 4.138 -7.716 -14.441 1.00 93.12 269 VAL A O 1
ATOM 2043 N N . LEU A 1 270 ? 1.917 -7.380 -14.275 1.00 93.00 270 LEU A N 1
ATOM 2044 C CA . LEU A 1 270 ? 1.638 -8.518 -13.409 1.00 93.00 270 LEU A CA 1
ATOM 2045 C C . LEU A 1 270 ? 1.768 -9.822 -14.193 1.00 93.00 270 LEU A C 1
ATOM 2047 O O . LEU A 1 270 ? 1.266 -9.985 -15.320 1.00 93.00 270 LEU A O 1
ATOM 2051 N N . ARG A 1 271 ? 2.449 -10.774 -13.572 1.00 91.69 271 ARG A N 1
ATOM 2052 C CA . ARG A 1 271 ? 2.697 -12.099 -14.120 1.00 91.69 271 ARG A CA 1
ATOM 2053 C C . ARG A 1 271 ? 2.227 -13.164 -13.131 1.00 91.69 271 ARG A C 1
ATOM 2055 O O . ARG A 1 271 ? 2.188 -12.890 -11.934 1.00 91.69 271 ARG A O 1
ATOM 2062 N N . PRO A 1 272 ? 1.856 -14.359 -13.620 1.00 90.62 272 PRO A N 1
ATOM 2063 C CA . PRO A 1 272 ? 1.366 -15.422 -12.755 1.00 90.62 272 PRO A CA 1
ATOM 2064 C C . PRO A 1 272 ? 2.427 -15.874 -11.737 1.00 90.62 272 PRO A C 1
ATOM 2066 O O . PRO A 1 272 ? 3.627 -15.657 -11.965 1.00 90.62 272 PRO A O 1
ATOM 2069 N N . PRO A 1 273 ? 2.012 -16.556 -10.661 1.00 88.56 273 PRO A N 1
ATOM 2070 C CA . PRO A 1 273 ? 2.924 -17.059 -9.642 1.00 88.56 273 PRO A CA 1
ATOM 2071 C C . PRO A 1 273 ? 4.076 -17.888 -10.223 1.00 88.56 273 PRO A C 1
ATOM 2073 O O . PRO A 1 273 ? 3.916 -18.613 -11.210 1.00 88.56 273 PRO A O 1
ATOM 2076 N N . GLY A 1 274 ? 5.264 -17.755 -9.629 1.00 82.69 274 GLY A N 1
ATOM 2077 C CA . GLY A 1 274 ? 6.476 -18.479 -10.041 1.00 82.69 274 GLY A CA 1
ATOM 2078 C C . GLY A 1 274 ? 7.100 -18.052 -11.380 1.00 82.69 274 GLY A C 1
ATOM 2079 O O . GLY A 1 274 ? 8.080 -18.658 -11.808 1.00 82.69 274 GLY A O 1
ATOM 2080 N N . SER A 1 275 ? 6.565 -17.030 -12.057 1.00 84.12 275 SER A N 1
ATOM 2081 C CA . SER A 1 275 ? 7.077 -16.574 -13.364 1.00 84.12 275 SER A CA 1
ATOM 2082 C C . SER A 1 275 ? 8.143 -15.476 -13.297 1.00 84.12 275 SER A C 1
ATOM 2084 O O . SER A 1 275 ? 8.755 -15.155 -14.318 1.00 84.12 275 SER A O 1
ATOM 2086 N N . LEU A 1 276 ? 8.347 -14.886 -12.122 1.00 76.12 276 LEU A N 1
ATOM 2087 C CA . LEU A 1 276 ? 9.295 -13.805 -11.891 1.00 76.12 276 LEU A CA 1
ATOM 2088 C C . LEU A 1 276 ? 10.410 -14.260 -10.960 1.00 76.12 276 LEU A C 1
ATOM 2090 O O . LEU A 1 276 ? 10.166 -14.924 -9.953 1.00 76.12 276 LEU A O 1
ATOM 2094 N N . GLU A 1 277 ? 11.632 -13.842 -11.280 1.00 70.44 277 GLU A N 1
ATOM 2095 C CA . GLU A 1 277 ? 12.751 -13.952 -10.354 1.00 70.44 277 GLU A CA 1
ATOM 2096 C C . GLU A 1 277 ? 12.668 -12.813 -9.318 1.00 70.44 277 GLU A C 1
ATOM 2098 O O . GLU A 1 277 ? 12.425 -11.654 -9.697 1.00 70.44 277 GLU A O 1
ATOM 2103 N N . PRO A 1 278 ? 12.854 -13.116 -8.018 1.00 64.50 278 PRO A N 1
ATOM 2104 C CA . PRO A 1 278 ? 13.050 -12.100 -6.990 1.00 64.50 278 PRO A CA 1
ATOM 2105 C C . PRO A 1 278 ? 14.227 -11.194 -7.353 1.00 64.50 278 PRO A C 1
ATOM 2107 O O . PRO A 1 278 ? 15.141 -11.615 -8.058 1.00 64.50 278 PRO A O 1
ATOM 2110 N N . PHE A 1 279 ? 14.212 -9.957 -6.857 1.00 64.50 279 PHE A N 1
ATOM 2111 C CA . PHE A 1 279 ? 15.236 -8.953 -7.140 1.00 64.50 279 PHE A CA 1
ATOM 2112 C C . PHE A 1 279 ? 16.661 -9.519 -7.066 1.00 64.50 279 PHE A C 1
ATOM 2114 O O . PHE A 1 279 ? 17.123 -9.913 -5.994 1.00 64.50 279 PHE A O 1
ATOM 2121 N N . ASP A 1 280 ? 17.377 -9.512 -8.193 1.00 53.28 280 ASP A N 1
ATOM 2122 C CA . ASP A 1 280 ? 18.798 -9.841 -8.205 1.00 53.28 280 ASP A CA 1
ATOM 2123 C C . ASP A 1 280 ? 19.574 -8.640 -7.644 1.00 53.28 280 ASP A C 1
ATOM 2125 O O . ASP A 1 280 ? 19.850 -7.649 -8.327 1.00 53.28 280 ASP A O 1
ATOM 2129 N N . VAL A 1 281 ? 19.858 -8.710 -6.342 1.00 48.75 281 VAL A N 1
ATOM 2130 C CA . VAL A 1 281 ? 20.378 -7.623 -5.494 1.00 48.75 281 VAL A CA 1
ATOM 2131 C C . VAL A 1 281 ? 21.673 -6.989 -6.035 1.00 48.75 281 VAL A C 1
ATOM 2133 O O . VAL A 1 281 ? 22.017 -5.863 -5.681 1.00 48.75 281 VAL A O 1
ATOM 2136 N N . GLY A 1 282 ? 22.390 -7.674 -6.930 1.00 41.28 282 GLY A N 1
ATOM 2137 C CA . GLY A 1 282 ? 23.695 -7.254 -7.442 1.00 41.28 282 GLY A CA 1
ATOM 2138 C C . GLY A 1 282 ? 23.707 -6.288 -8.635 1.00 41.28 282 GLY A C 1
ATOM 2139 O O . GLY A 1 282 ? 24.800 -5.917 -9.063 1.00 41.28 282 GLY A O 1
ATOM 2140 N N . ARG A 1 283 ? 22.561 -5.896 -9.217 1.00 47.06 283 ARG A N 1
ATOM 2141 C CA . ARG A 1 283 ? 22.525 -5.135 -10.492 1.00 47.06 283 ARG A CA 1
ATOM 2142 C C . ARG A 1 283 ? 21.672 -3.866 -10.484 1.00 47.06 283 ARG A C 1
ATOM 2144 O O . ARG A 1 283 ? 21.117 -3.489 -11.515 1.00 47.06 283 ARG A O 1
ATOM 2151 N N . PHE A 1 284 ? 21.590 -3.161 -9.362 1.00 53.78 284 PHE A N 1
ATOM 2152 C CA . PHE A 1 284 ? 20.891 -1.878 -9.341 1.00 53.78 284 PHE A CA 1
ATOM 2153 C C . PHE A 1 284 ? 21.779 -0.748 -9.862 1.00 53.78 284 PHE A C 1
ATOM 2155 O O . PHE A 1 284 ? 22.770 -0.364 -9.243 1.00 53.78 284 PHE A O 1
ATOM 2162 N N . SER A 1 285 ? 21.414 -0.192 -11.017 1.00 51.12 285 SER A N 1
ATOM 2163 C CA . SER A 1 285 ? 21.907 1.116 -11.434 1.00 51.12 285 SER A CA 1
ATOM 2164 C C . SER A 1 285 ? 21.094 2.180 -10.701 1.00 51.12 285 SER A C 1
ATOM 2166 O O . SER A 1 285 ? 19.926 2.387 -11.037 1.00 51.12 285 SER A O 1
ATOM 2168 N N . ASP A 1 286 ? 21.695 2.849 -9.713 1.00 50.97 286 ASP A N 1
ATOM 2169 C CA . ASP A 1 286 ? 21.149 4.087 -9.147 1.00 50.97 286 ASP A CA 1
ATOM 2170 C C . ASP A 1 286 ? 20.848 5.031 -10.324 1.00 50.97 286 ASP A C 1
ATOM 2172 O O . ASP A 1 286 ? 21.767 5.532 -10.982 1.00 50.97 286 ASP A O 1
ATOM 2176 N N . ALA A 1 287 ? 19.566 5.270 -10.609 1.00 47.28 287 ALA A N 1
ATOM 2177 C CA . ALA A 1 287 ? 19.145 6.319 -11.523 1.00 47.28 287 ALA A CA 1
ATOM 2178 C C . ALA A 1 287 ? 19.408 7.660 -10.830 1.00 47.28 287 ALA A C 1
ATOM 2180 O O . ALA A 1 287 ? 18.504 8.301 -10.294 1.00 47.28 287 ALA A O 1
ATOM 2181 N N . ARG A 1 288 ? 20.678 8.077 -10.777 1.00 44.03 288 ARG A N 1
ATOM 2182 C CA . ARG A 1 288 ? 21.000 9.456 -10.425 1.00 44.03 288 ARG A CA 1
ATOM 2183 C C . ARG A 1 288 ? 20.311 10.334 -11.467 1.00 44.03 288 ARG A C 1
ATOM 2185 O O . ARG A 1 288 ? 20.559 10.125 -12.657 1.00 44.03 288 ARG A O 1
ATOM 2192 N N . PRO A 1 289 ? 19.491 11.316 -11.060 1.00 41.19 289 PRO A N 1
ATOM 2193 C CA . PRO A 1 289 ? 19.097 12.377 -11.968 1.00 41.19 289 PRO A CA 1
ATOM 2194 C C . PRO A 1 289 ? 20.392 12.943 -12.543 1.00 41.19 289 PRO A C 1
ATOM 2196 O O . PRO A 1 289 ? 21.304 13.278 -11.779 1.00 41.19 289 PRO A O 1
ATOM 2199 N N . GLY A 1 290 ? 20.519 12.939 -13.870 1.00 39.28 290 GLY A N 1
ATOM 2200 C CA . GLY A 1 290 ? 21.702 13.451 -14.539 1.00 39.28 290 GLY A CA 1
ATOM 2201 C C . GLY A 1 290 ? 22.007 14.832 -13.982 1.00 39.28 290 GLY A C 1
ATOM 2202 O O . GLY A 1 290 ? 21.189 15.743 -14.093 1.00 39.28 290 GLY A O 1
ATOM 2203 N N . ALA A 1 291 ? 23.167 14.978 -13.342 1.00 38.09 291 ALA A N 1
ATOM 2204 C CA . ALA A 1 291 ? 23.724 16.291 -13.101 1.00 38.09 291 ALA A CA 1
ATOM 2205 C C . ALA A 1 291 ? 23.883 16.910 -14.489 1.00 38.09 291 ALA A C 1
ATOM 2207 O O . ALA A 1 291 ? 24.757 16.494 -15.249 1.00 38.09 291 ALA A O 1
ATOM 2208 N N . GLY A 1 292 ? 22.976 17.819 -14.851 1.00 34.19 292 GLY A N 1
ATOM 2209 C CA . GLY A 1 292 ? 23.122 18.615 -16.054 1.00 34.19 292 GLY A CA 1
ATOM 2210 C C . GLY A 1 292 ? 24.515 19.221 -16.012 1.00 34.19 292 GLY A C 1
ATOM 2211 O O . GLY A 1 292 ? 24.845 19.946 -15.072 1.00 34.19 292 GLY A O 1
ATOM 2212 N N . SER A 1 293 ? 25.360 18.848 -16.973 1.00 28.66 293 SER A N 1
ATOM 2213 C CA . SER A 1 293 ? 26.645 19.504 -17.155 1.00 28.66 293 SER A CA 1
ATOM 2214 C C . SER A 1 293 ? 26.379 21.002 -17.286 1.00 28.66 293 SER A C 1
ATOM 2216 O O . SER A 1 293 ? 25.591 21.386 -18.155 1.00 28.66 293 SER A O 1
ATOM 2218 N N . PRO A 1 294 ? 26.990 21.856 -16.450 1.00 38.19 294 PRO A N 1
ATOM 2219 C CA . PRO A 1 294 ? 26.990 23.274 -16.735 1.00 38.19 294 PRO A CA 1
ATOM 2220 C C . PRO A 1 294 ? 27.824 23.466 -18.006 1.00 38.19 294 PRO A C 1
ATOM 2222 O O . PRO A 1 294 ? 29.015 23.149 -18.019 1.00 38.19 294 PRO A O 1
ATOM 2225 N N . ASN A 1 295 ? 27.168 23.915 -19.075 1.00 40.78 295 ASN A N 1
ATOM 2226 C CA . ASN A 1 295 ? 27.838 24.634 -20.156 1.00 40.78 295 ASN A CA 1
ATOM 2227 C C . ASN A 1 295 ? 28.113 26.066 -19.699 1.00 40.78 295 ASN A C 1
ATOM 2229 O O . ASN A 1 295 ? 27.217 26.643 -19.039 1.00 40.78 295 ASN A O 1
#

Solvent-accessible surface area (backbone atoms only — not co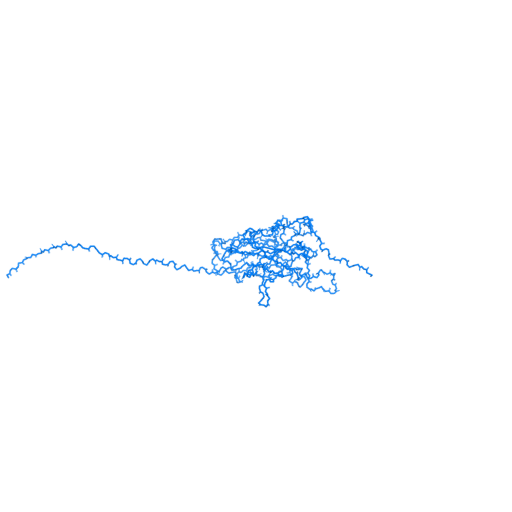mparable to full-atom values): 17054 Å² total; per-residue (Å²): 133,91,79,89,82,91,79,91,81,92,80,90,78,92,76,78,85,76,73,77,72,75,69,73,71,78,72,71,74,75,75,74,70,56,40,82,35,73,74,76,22,31,71,48,70,69,35,58,54,54,56,33,95,90,36,35,66,38,31,49,19,41,78,49,71,63,58,94,68,41,64,61,33,81,46,56,32,30,47,44,72,34,77,39,53,80,39,71,43,92,88,44,50,32,36,41,38,32,42,49,26,20,47,52,71,90,46,47,38,38,29,44,37,38,24,10,49,44,33,93,52,62,44,73,36,40,36,19,34,40,80,93,52,75,66,43,14,17,41,28,25,40,34,37,64,78,78,78,93,70,73,42,52,46,18,40,36,36,35,21,46,45,84,96,50,60,88,79,50,95,74,81,85,69,52,50,64,57,97,85,24,41,38,55,32,58,34,51,25,44,66,46,97,93,50,95,40,9,40,37,61,40,59,36,41,62,76,87,38,53,28,32,42,35,37,40,33,65,72,81,48,60,38,59,89,44,68,79,72,14,30,35,29,47,28,51,45,100,85,70,44,70,40,50,46,50,22,7,23,84,62,73,58,97,86,49,78,90,62,52,62,43,40,58,85,50,52,24,53,28,35,58,45,79,72,68,81,75,84,69,82,89,65,72,68,80,70,65,77,75,78,74,77,85,127